Protein AF-A0A663MIY9-F1 (afdb_monomer_lite)

pLDDT: mean 72.73, std 24.74, range [25.7, 98.75]

Secondary structure (DSSP, 8-state):
--PPPP--PPPP--TT--HHHHHHHHHHHHHHHHHS----TTS-----S---SS-HHHHHHHHHTT----------------------------PPPPP---------------PPP-----------------------TTHHHHHHHHHHHHHHHHHHHHHHHHHHHHHHHHHHHHHHHHHHHHHHHHHHHHHHHHHHHHHHHHHHHHHHHHT-HHHHHHHHHHHHHHHHHHHHHHHHHHHHHHHHHHHHHHHHHHHHHHHHHHHHHHHHHHHHHHHHHHHHHHHHHHHHHHHHHHHHHHHHHHHHHSSHHHHHHHHHHHHHHHHHHHHHHHHHHTS--

InterPro domains:
  IPR051176 Centrosomal and Immune Signaling Modulators [PTHR15715] (134-307)
  IPR060406 SLMAP-like, first coiled-coil [PF27557] (150-214)

Organism: Athene cunicularia (NCBI:txid194338)

Radius of gyration: 79.16 Å; chains: 1; bounding box: 173×83×253 Å

Foldseek 3Di:
DDDDDDDDDPDDDDPDDDPVNVVVVVVVVVVVVVPPPCPPCVPPPDPDDDDDPDDPVVVVVCVVVVNDDDDDDDDDDDDDDDDDDDDDDDDDDDDDDDDDDDDDDDDDDDDDDDDDDDDDDDDDDDDDDDDDDDDDDDDPPPPVVVVVVVVVVVVVVVVVVVVVVVVVVVVVVVVVVVVVVVVVVVVVVVVVVVVVVVVVVVVVVVVVVVVPVVVDPVVVVVVVVVVVVVVVVVVVVVVVVVVVVVVVVVVVVVVVVVVVVVVVVVVVVVVVVVVVVVVVVVVVVVVVVVVVVVVVVVVVVVVVVVVVVPPPVVVVVVVCVVCVVVVVVVVVVVVVVVPDD

Structure (mmCIF, N/CA/C/O backbone):
data_AF-A0A663MIY9-F1
#
_entry.id   AF-A0A663MIY9-F1
#
loop_
_atom_site.group_PDB
_atom_site.id
_atom_site.type_symbol
_atom_site.label_atom_id
_atom_site.label_alt_id
_atom_site.label_comp_id
_atom_site.label_asym_id
_atom_site.label_entity_id
_atom_site.label_seq_id
_atom_site.pdbx_PDB_ins_code
_atom_site.Cartn_x
_atom_site.Cartn_y
_atom_site.Cartn_z
_atom_site.occupancy
_atom_site.B_iso_or_equiv
_atom_site.auth_seq_id
_atom_site.auth_comp_id
_atom_site.auth_asym_id
_atom_site.auth_atom_id
_atom_site.pdbx_PDB_model_num
ATOM 1 N N . MET A 1 1 ? 8.560 -51.012 9.445 1.00 39.28 1 MET A N 1
ATOM 2 C CA . MET A 1 1 ? 8.487 -50.929 10.919 1.00 39.28 1 MET A CA 1
ATOM 3 C C . MET A 1 1 ? 7.557 -49.787 11.284 1.00 39.28 1 MET A C 1
ATOM 5 O O . MET A 1 1 ? 7.843 -48.659 10.915 1.00 39.28 1 MET A O 1
ATOM 9 N N . ILE A 1 2 ? 6.406 -50.087 11.885 1.00 38.31 2 ILE A N 1
ATOM 10 C CA . ILE A 1 2 ? 5.380 -49.090 12.219 1.00 38.31 2 ILE A CA 1
ATOM 11 C C . ILE A 1 2 ? 5.658 -48.611 13.644 1.00 38.31 2 ILE A C 1
ATOM 13 O O . ILE A 1 2 ? 5.516 -49.377 14.596 1.00 38.31 2 ILE A O 1
ATOM 17 N N . SER A 1 3 ? 6.114 -47.368 13.777 1.00 44.22 3 SER A N 1
ATOM 18 C CA . SER A 1 3 ? 6.401 -46.728 15.061 1.00 44.22 3 SER A CA 1
ATOM 19 C C . SER A 1 3 ? 5.105 -46.549 15.856 1.00 44.22 3 SER A C 1
ATOM 21 O O . SER A 1 3 ? 4.161 -45.917 15.381 1.00 44.22 3 SER A O 1
ATOM 23 N N . GLN A 1 4 ? 5.035 -47.129 17.056 1.00 40.44 4 GLN A N 1
ATOM 24 C CA . GLN A 1 4 ? 3.892 -46.956 17.954 1.00 40.44 4 GLN A CA 1
ATOM 25 C C . GLN A 1 4 ? 3.824 -45.512 18.484 1.00 40.44 4 GLN A C 1
ATOM 27 O O . GLN A 1 4 ? 4.870 -44.910 18.730 1.00 40.44 4 GLN A O 1
ATOM 32 N N . PRO A 1 5 ? 2.625 -44.951 18.725 1.00 45.72 5 PRO A N 1
ATOM 33 C CA . PRO A 1 5 ? 2.501 -43.661 19.386 1.00 45.72 5 PRO A CA 1
ATOM 34 C C . PRO A 1 5 ? 2.810 -43.822 20.881 1.00 45.72 5 PRO A C 1
ATOM 36 O O . PRO A 1 5 ? 2.135 -44.576 21.589 1.00 45.72 5 PRO A O 1
ATOM 39 N N . GLU A 1 6 ? 3.826 -43.112 21.373 1.00 45.47 6 GLU A N 1
ATOM 40 C CA . GLU A 1 6 ? 4.157 -43.064 22.798 1.00 45.47 6 GLU A CA 1
ATOM 41 C C . GLU A 1 6 ? 2.947 -42.590 23.615 1.00 45.47 6 GLU A C 1
ATOM 43 O O . GLU A 1 6 ? 2.458 -41.464 23.486 1.00 45.47 6 GLU A O 1
ATOM 48 N N . ARG A 1 7 ? 2.446 -43.463 24.493 1.00 46.81 7 ARG A N 1
ATOM 49 C CA . ARG A 1 7 ? 1.434 -43.095 25.486 1.00 46.81 7 ARG A CA 1
ATOM 50 C C . ARG A 1 7 ? 2.070 -42.134 26.491 1.00 46.81 7 ARG A C 1
ATOM 52 O O . ARG A 1 7 ? 2.943 -42.525 27.263 1.00 46.81 7 ARG A O 1
ATOM 59 N N . ALA A 1 8 ? 1.606 -40.885 26.492 1.00 45.38 8 ALA A N 1
ATOM 60 C CA . ALA A 1 8 ? 2.039 -39.857 27.431 1.00 45.38 8 ALA A CA 1
ATOM 61 C C . ALA A 1 8 ? 1.861 -40.332 28.886 1.00 45.38 8 ALA A C 1
ATOM 63 O O . ALA A 1 8 ? 0.741 -40.563 29.348 1.00 45.38 8 ALA A O 1
ATOM 64 N N . ARG A 1 9 ? 2.979 -40.481 29.608 1.00 54.09 9 ARG A N 1
ATOM 65 C CA . ARG A 1 9 ? 2.993 -40.814 31.038 1.00 54.09 9 ARG A CA 1
ATOM 66 C C . ARG A 1 9 ? 2.320 -39.691 31.850 1.00 54.09 9 ARG A C 1
ATOM 68 O O . ARG A 1 9 ? 2.533 -38.517 31.534 1.00 54.09 9 ARG A O 1
ATOM 75 N N . PRO A 1 10 ? 1.550 -40.002 32.910 1.00 51.31 10 PRO A N 1
ATOM 76 C CA . PRO A 1 10 ? 1.007 -38.987 33.810 1.00 51.31 10 PRO A CA 1
ATOM 77 C C . PRO A 1 10 ? 2.149 -38.175 34.438 1.00 51.31 10 PRO A C 1
ATOM 79 O O . PRO A 1 10 ? 3.010 -38.731 35.118 1.00 51.31 10 PRO A O 1
ATOM 82 N N . ARG A 1 11 ? 2.192 -36.861 34.182 1.00 61.03 11 ARG A N 1
ATOM 83 C CA . ARG A 1 11 ? 3.223 -35.974 34.747 1.00 61.03 11 ARG A CA 1
ATOM 84 C C . ARG A 1 11 ? 3.044 -35.864 36.276 1.00 61.03 11 ARG A C 1
ATOM 86 O O . ARG A 1 11 ? 1.908 -35.674 36.718 1.00 61.03 11 ARG A O 1
ATOM 93 N N . PRO A 1 12 ? 4.123 -35.927 37.083 1.00 61.16 12 PRO A N 1
ATOM 94 C CA . PRO A 1 12 ? 4.046 -35.727 38.531 1.00 61.16 12 PRO A CA 1
ATOM 95 C C . PRO A 1 12 ? 3.475 -34.345 38.869 1.00 61.16 12 PRO A C 1
ATOM 97 O O . PRO A 1 12 ? 3.762 -33.362 38.180 1.00 61.16 12 PRO A O 1
ATOM 100 N N . ARG A 1 13 ? 2.672 -34.251 39.937 1.00 59.00 13 ARG A N 1
ATOM 101 C CA . ARG A 1 13 ? 2.194 -32.963 40.464 1.00 59.00 13 ARG A CA 1
ATOM 102 C C . ARG A 1 13 ? 3.402 -32.151 40.944 1.00 59.00 13 ARG A C 1
ATOM 104 O O . ARG A 1 13 ? 4.026 -32.515 41.934 1.00 59.00 13 ARG A O 1
ATOM 111 N N . ARG A 1 14 ? 3.732 -31.066 40.242 1.00 69.06 14 ARG A N 1
ATOM 112 C CA . ARG A 1 14 ? 4.787 -30.129 40.647 1.00 69.06 14 ARG A CA 1
ATOM 113 C C . ARG A 1 14 ? 4.258 -29.255 41.788 1.00 69.06 14 ARG A C 1
ATOM 115 O O . ARG A 1 14 ? 3.255 -28.567 41.615 1.00 69.06 14 ARG A O 1
ATOM 122 N N . ALA A 1 15 ? 4.891 -29.343 42.957 1.00 62.69 15 ALA A N 1
ATOM 123 C CA . ALA A 1 15 ? 4.442 -28.677 44.183 1.00 62.69 15 ALA A CA 1
ATOM 124 C C . ALA A 1 15 ? 4.744 -27.163 44.216 1.00 62.69 15 ALA A C 1
ATOM 126 O O . ALA A 1 15 ? 4.034 -26.435 44.900 1.00 62.69 15 ALA A O 1
ATOM 127 N N . ASN A 1 16 ? 5.716 -26.687 43.426 1.00 73.75 16 ASN A N 1
ATOM 128 C CA . ASN A 1 16 ? 6.207 -25.299 43.445 1.00 73.75 16 ASN A CA 1
ATOM 129 C C . ASN A 1 16 ? 5.882 -24.512 42.164 1.00 73.75 16 ASN A C 1
ATOM 131 O O . ASN A 1 16 ? 6.667 -23.671 41.744 1.00 73.75 16 ASN A O 1
ATOM 135 N N . GLU A 1 17 ? 4.765 -24.808 41.500 1.00 81.06 17 GLU A N 1
ATOM 136 C CA . GLU A 1 17 ? 4.385 -24.036 40.311 1.00 81.06 17 GLU A CA 1
ATOM 137 C C . GLU A 1 17 ? 3.764 -22.685 40.663 1.00 81.06 17 GLU A C 1
ATOM 139 O O . GLU A 1 17 ? 2.860 -22.602 41.504 1.00 81.06 17 GLU A O 1
ATOM 144 N N . SER A 1 18 ? 4.197 -21.655 39.935 1.00 83.19 18 SER A N 1
ATOM 145 C CA . SER A 1 18 ? 3.599 -20.321 39.978 1.00 83.19 18 SER A CA 1
ATOM 146 C C . SER A 1 18 ? 2.158 -20.340 39.442 1.00 83.19 18 SER A C 1
ATOM 148 O O . SER A 1 18 ? 1.754 -21.220 38.672 1.00 83.19 18 SER A O 1
ATOM 150 N N . TYR A 1 19 ? 1.345 -19.362 39.850 1.00 83.06 19 TYR A N 1
ATOM 151 C CA . TYR A 1 19 ? -0.037 -19.227 39.379 1.00 83.06 19 TYR A CA 1
ATOM 152 C C . TYR A 1 19 ? -0.111 -19.103 37.848 1.00 83.06 19 TYR A C 1
ATOM 154 O O . TYR A 1 19 ? -0.974 -19.730 37.225 1.00 83.06 19 TYR A O 1
ATOM 162 N N . ASP A 1 20 ? 0.832 -18.372 37.253 1.00 84.69 20 ASP A N 1
ATOM 163 C CA . ASP A 1 20 ? 0.904 -18.155 35.807 1.00 84.69 20 ASP A CA 1
ATOM 164 C C . ASP A 1 20 ? 1.230 -19.454 35.058 1.00 84.69 20 ASP A C 1
ATOM 166 O O . ASP A 1 20 ? 0.521 -19.818 34.121 1.00 84.69 20 ASP A O 1
ATOM 170 N N . GLU A 1 21 ? 2.178 -20.252 35.559 1.00 84.00 21 GLU A N 1
ATOM 171 C CA . GLU A 1 21 ? 2.515 -21.571 34.997 1.00 84.00 21 GLU A CA 1
ATOM 172 C C . GLU A 1 21 ? 1.319 -22.538 35.050 1.00 84.00 21 GLU A C 1
ATOM 174 O O . GLU A 1 21 ? 1.052 -23.300 34.116 1.00 84.00 21 GLU A O 1
ATOM 179 N N . LYS A 1 22 ? 0.529 -22.494 36.132 1.00 85.44 22 LYS A N 1
ATOM 180 C CA . LYS A 1 22 ? -0.696 -23.298 36.254 1.00 85.44 22 LYS A CA 1
ATOM 181 C C . LYS A 1 22 ? -1.775 -22.838 35.264 1.00 85.44 22 LYS A C 1
ATOM 183 O O . LYS A 1 22 ? -2.521 -23.682 34.753 1.00 85.44 22 LYS A O 1
ATOM 188 N N . CYS A 1 23 ? -1.875 -21.537 34.992 1.00 78.56 23 CYS A N 1
ATOM 189 C CA . CYS A 1 23 ? -2.778 -20.979 33.984 1.00 78.56 23 CYS A CA 1
ATOM 190 C C . CYS A 1 23 ? -2.359 -21.387 32.566 1.00 78.56 23 CYS A C 1
ATOM 192 O O . CYS A 1 23 ? -3.202 -21.884 31.811 1.00 78.56 23 CYS A O 1
ATOM 194 N N . GLU A 1 24 ? -1.071 -21.286 32.239 1.00 86.44 24 GLU A N 1
ATOM 195 C CA . GLU A 1 24 ? -0.520 -21.704 30.948 1.00 86.44 24 GLU A CA 1
ATOM 196 C C . GLU A 1 24 ? -0.732 -23.196 30.692 1.00 86.44 24 GLU A C 1
ATOM 198 O O . GLU A 1 24 ? -1.277 -23.561 29.653 1.00 86.44 24 GLU A O 1
ATOM 203 N N . ARG A 1 25 ? -0.452 -24.076 31.665 1.00 86.38 25 ARG A N 1
ATOM 204 C CA . ARG A 1 25 ? -0.707 -25.523 31.508 1.00 86.38 25 ARG A CA 1
ATOM 205 C C . ARG A 1 25 ? -2.176 -25.843 31.235 1.00 86.38 25 ARG A C 1
ATOM 207 O O . ARG A 1 25 ? -2.488 -26.738 30.443 1.00 86.38 25 ARG A O 1
ATOM 214 N N . ARG A 1 26 ? -3.109 -25.145 31.895 1.00 85.44 26 ARG A N 1
ATOM 215 C CA . ARG A 1 26 ? -4.555 -25.316 31.651 1.00 85.44 26 ARG A CA 1
ATOM 216 C C . ARG A 1 26 ? -4.933 -24.842 30.253 1.00 85.44 26 ARG A C 1
ATOM 218 O O . ARG A 1 26 ? -5.743 -25.496 29.595 1.00 85.44 26 ARG A O 1
ATOM 225 N N . HIS A 1 27 ? -4.359 -23.726 29.815 1.00 79.12 27 HIS A N 1
ATOM 226 C CA . HIS A 1 27 ? -4.570 -23.180 28.483 1.00 79.12 27 HIS A CA 1
ATOM 227 C C . HIS A 1 27 ? -4.025 -24.124 27.401 1.00 79.12 27 HIS A C 1
ATOM 229 O O . HIS A 1 27 ? -4.760 -24.513 26.497 1.00 79.12 27 HIS A O 1
ATOM 235 N N . GLU A 1 28 ? -2.793 -24.601 27.559 1.00 84.12 28 GLU A N 1
ATOM 236 C CA . GLU A 1 28 ? -2.138 -25.560 26.670 1.00 84.12 28 GLU A CA 1
ATOM 237 C C . GLU A 1 28 ? -2.909 -26.888 26.598 1.00 84.12 28 GLU A C 1
ATOM 239 O O . GLU A 1 28 ? -3.103 -27.452 25.524 1.00 84.12 28 GLU A O 1
ATOM 244 N N . THR A 1 29 ? -3.442 -27.374 27.724 1.00 83.38 29 THR A N 1
ATOM 245 C CA . THR A 1 29 ? -4.298 -28.574 27.745 1.00 83.38 29 THR A CA 1
ATOM 246 C C . THR A 1 29 ? -5.587 -28.363 26.942 1.00 83.38 29 THR A C 1
ATOM 248 O O . THR A 1 29 ? -6.004 -29.256 26.203 1.00 83.38 29 THR A O 1
ATOM 251 N N . ARG A 1 30 ? -6.215 -27.182 27.046 1.00 80.75 30 ARG A N 1
ATOM 252 C CA . ARG A 1 30 ? -7.412 -26.825 26.263 1.00 80.75 30 ARG A CA 1
ATOM 253 C C . ARG A 1 30 ? -7.104 -26.700 24.771 1.00 80.75 30 ARG A C 1
ATOM 255 O O . ARG A 1 30 ? -7.880 -27.201 23.961 1.00 80.75 30 ARG A O 1
ATOM 262 N N . GLU A 1 31 ? -5.980 -26.092 24.407 1.00 79.88 31 GLU A N 1
ATOM 263 C CA . GLU A 1 31 ? -5.527 -25.990 23.014 1.00 79.88 31 GLU A CA 1
ATOM 264 C C . GLU A 1 31 ? -5.190 -27.362 22.421 1.00 79.88 31 GLU A C 1
ATOM 266 O O . GLU A 1 31 ? -5.631 -27.690 21.323 1.00 79.88 31 GLU A O 1
ATOM 271 N N . ASN A 1 32 ? -4.519 -28.229 23.178 1.00 80.69 32 ASN A N 1
ATOM 272 C CA . ASN A 1 32 ? -4.260 -29.605 22.759 1.00 80.69 32 ASN A CA 1
ATOM 273 C C . ASN A 1 32 ? -5.553 -30.407 22.551 1.00 80.69 32 ASN A C 1
ATOM 275 O O . ASN A 1 32 ? -5.643 -31.202 21.618 1.00 80.69 32 ASN A O 1
ATOM 279 N N . LEU A 1 33 ? -6.579 -30.190 23.380 1.00 78.06 33 LEU A N 1
ATOM 280 C CA . LEU A 1 33 ? -7.901 -30.795 23.188 1.00 78.06 33 LEU A CA 1
ATOM 281 C C . LEU A 1 33 ? -8.612 -30.268 21.934 1.00 78.06 33 LEU A C 1
ATOM 283 O O . LEU A 1 33 ? -9.297 -31.048 21.279 1.00 78.06 33 LEU A O 1
ATOM 287 N N . ARG A 1 34 ? -8.436 -28.987 21.583 1.00 72.56 34 ARG A N 1
ATOM 288 C CA . ARG A 1 34 ? -8.972 -28.386 20.346 1.00 72.56 34 ARG A CA 1
ATOM 289 C C . ARG A 1 34 ? -8.260 -28.883 19.091 1.00 72.56 34 ARG A C 1
ATOM 291 O O . ARG A 1 34 ? -8.910 -29.083 18.074 1.00 72.56 34 ARG A O 1
ATOM 298 N N . ARG A 1 35 ? -6.939 -29.077 19.169 1.00 69.81 35 ARG A N 1
ATOM 299 C CA . ARG A 1 35 ? -6.087 -29.520 18.050 1.00 69.81 35 ARG A CA 1
ATOM 300 C C . ARG A 1 35 ? -6.169 -31.013 17.771 1.00 69.81 35 ARG A C 1
ATOM 302 O O . ARG A 1 35 ? -5.804 -31.454 16.686 1.00 69.81 35 ARG A O 1
ATOM 309 N N . ARG A 1 36 ? -6.645 -31.811 18.728 1.00 68.69 36 ARG A N 1
ATOM 310 C CA . ARG A 1 36 ? -7.007 -33.200 18.447 1.00 68.69 36 ARG A CA 1
ATOM 311 C C . ARG A 1 36 ? -8.177 -33.192 17.471 1.00 68.69 36 ARG A C 1
ATOM 313 O O . ARG A 1 36 ? -9.233 -32.648 17.787 1.00 68.69 36 ARG A O 1
ATOM 320 N N . ASN A 1 37 ? -7.998 -33.854 16.326 1.00 55.66 37 ASN A N 1
ATOM 321 C CA . ASN A 1 37 ? -9.097 -34.313 15.482 1.00 55.66 37 ASN A CA 1
ATOM 322 C C . ASN A 1 37 ? -9.938 -35.292 16.306 1.00 55.66 37 ASN A C 1
ATOM 324 O O . ASN A 1 37 ? -9.773 -36.508 16.244 1.00 55.66 37 ASN A O 1
ATOM 328 N N . ASN A 1 38 ? -10.812 -34.744 17.143 1.00 58.03 38 ASN A N 1
ATOM 329 C CA . ASN A 1 38 ? -11.803 -35.484 17.891 1.00 58.03 38 ASN A CA 1
ATOM 330 C C . ASN A 1 38 ? -12.889 -35.891 16.895 1.00 58.03 38 ASN A C 1
ATOM 332 O O . ASN A 1 38 ? -13.992 -35.342 16.902 1.00 58.03 38 ASN A O 1
ATOM 336 N N . ALA A 1 39 ? -12.579 -36.886 16.058 1.00 51.28 39 ALA A N 1
ATOM 337 C CA . ALA A 1 39 ? -13.577 -37.793 15.513 1.00 51.28 39 ALA A CA 1
ATOM 338 C C . ALA A 1 39 ? -14.187 -38.533 16.710 1.00 51.28 39 ALA A C 1
ATOM 340 O O . ALA A 1 39 ? -13.860 -39.668 17.039 1.00 51.28 39 ALA A O 1
ATOM 341 N N . THR A 1 40 ? -15.007 -37.808 17.462 1.00 52.78 40 THR A N 1
ATOM 342 C CA . THR A 1 40 ? -15.793 -38.360 18.543 1.00 52.78 40 THR A CA 1
ATOM 343 C C . THR A 1 40 ? -16.880 -39.170 17.875 1.00 52.78 40 THR A C 1
ATOM 345 O O . THR A 1 40 ? -17.912 -38.652 17.459 1.00 52.78 40 THR A O 1
ATOM 348 N N . THR A 1 41 ? -16.661 -40.479 17.822 1.00 44.88 41 THR A N 1
ATOM 349 C CA . THR A 1 41 ? -17.678 -41.484 17.495 1.00 44.88 41 THR A CA 1
ATOM 350 C C . THR A 1 41 ? -18.908 -41.384 18.421 1.00 44.88 41 THR A C 1
ATOM 352 O O . THR A 1 41 ? -19.916 -42.034 18.178 1.00 44.88 41 THR A O 1
ATOM 355 N N . CYS A 1 42 ? -18.861 -40.532 19.457 1.00 41.91 42 CYS A N 1
ATOM 356 C CA . CYS A 1 42 ? -19.988 -40.149 20.309 1.00 41.91 42 CYS A CA 1
ATOM 357 C C . CYS A 1 42 ? -21.044 -39.261 19.631 1.00 41.91 42 CYS A C 1
ATOM 359 O O . CYS A 1 42 ? -22.084 -39.012 20.235 1.00 41.91 42 CYS A O 1
ATOM 361 N N . ARG A 1 43 ? -20.835 -38.795 18.394 1.00 44.09 43 ARG A N 1
ATOM 362 C CA . ARG A 1 43 ? -21.964 -38.480 17.511 1.00 44.09 43 ARG A CA 1
ATOM 363 C C . ARG A 1 43 ? -22.170 -39.689 16.620 1.00 44.09 43 ARG A C 1
ATOM 365 O O . ARG A 1 43 ? -21.595 -39.768 15.540 1.00 44.09 43 ARG A O 1
ATOM 372 N N . HIS A 1 44 ? -22.936 -40.659 17.114 1.00 41.72 44 HIS A N 1
ATOM 373 C CA . HIS A 1 44 ? -23.420 -41.749 16.283 1.00 41.72 44 HIS A CA 1
ATOM 374 C C . HIS A 1 44 ? -24.102 -41.143 15.051 1.00 41.72 44 HIS A C 1
ATOM 376 O O . HIS A 1 44 ? -25.182 -40.566 15.149 1.00 41.72 44 HIS A O 1
ATOM 382 N N . LEU A 1 45 ? -23.449 -41.258 13.893 1.00 42.50 45 LEU A N 1
ATOM 383 C CA . LEU A 1 45 ? -24.154 -41.315 12.622 1.00 42.50 45 LEU A CA 1
ATOM 384 C C . LEU A 1 45 ? -25.145 -42.466 12.765 1.00 42.50 45 LEU A C 1
ATOM 386 O O . LEU A 1 45 ? -24.735 -43.576 13.117 1.00 42.50 45 LEU A O 1
ATOM 390 N N . GLY A 1 46 ? -26.431 -42.155 12.601 1.00 42.06 46 GLY A N 1
ATOM 391 C CA . GLY A 1 46 ? -27.531 -43.098 12.736 1.00 42.06 46 GLY A CA 1
ATOM 392 C C . GLY A 1 46 ? -27.230 -44.364 11.951 1.00 42.06 46 GLY A C 1
ATOM 393 O O . GLY A 1 46 ? -27.297 -44.387 10.726 1.00 42.06 46 GLY A O 1
ATOM 394 N N . ARG A 1 47 ? -26.859 -45.418 12.678 1.00 38.12 47 ARG A N 1
ATOM 395 C CA . ARG A 1 47 ? -26.883 -46.773 12.159 1.00 38.12 47 ARG A CA 1
ATOM 396 C C . ARG A 1 47 ? -28.359 -47.142 12.182 1.00 38.12 47 ARG A C 1
ATOM 398 O O . ARG A 1 47 ? -28.934 -47.234 13.263 1.00 38.12 47 ARG A O 1
ATOM 405 N N . GLY A 1 48 ? -28.967 -47.228 11.003 1.00 47.97 48 GLY A N 1
ATOM 406 C CA . GLY A 1 48 ? -30.365 -47.604 10.858 1.00 47.97 48 GLY A CA 1
ATOM 407 C C . GLY A 1 48 ? -30.638 -48.920 11.573 1.00 47.97 48 GLY A C 1
ATOM 408 O O . GLY A 1 48 ? -30.100 -49.943 11.169 1.00 47.97 48 GLY A O 1
ATOM 409 N N . VAL A 1 49 ? -31.423 -48.840 12.646 1.00 47.25 49 VAL A N 1
ATOM 410 C CA . VAL A 1 49 ? -32.344 -49.852 13.171 1.00 47.25 49 VAL A CA 1
ATOM 411 C C . VAL A 1 49 ? -33.375 -49.057 13.987 1.00 47.25 49 VAL A C 1
ATOM 413 O O . VAL A 1 49 ? -32.999 -48.465 14.994 1.00 47.25 49 VAL A O 1
ATOM 416 N N . GLU A 1 50 ? -34.617 -48.999 13.494 1.00 49.47 50 GLU A N 1
ATOM 417 C CA . GLU A 1 50 ? -35.869 -48.615 14.183 1.00 49.47 50 GLU A CA 1
ATOM 418 C C . GLU A 1 50 ? -35.802 -47.419 15.168 1.00 49.47 50 GLU A C 1
ATOM 420 O O . GLU A 1 50 ? -35.378 -47.541 16.318 1.00 49.47 50 GLU A O 1
ATOM 425 N N . GLU A 1 51 ? -36.299 -46.256 14.728 1.00 42.97 51 GLU A N 1
ATOM 426 C CA . GLU A 1 51 ? -36.611 -45.089 15.573 1.00 42.97 51 GLU A CA 1
ATOM 427 C C . GLU A 1 51 ? -37.578 -45.486 16.710 1.00 42.97 51 GLU A C 1
ATOM 429 O O . GLU A 1 51 ? -38.726 -45.852 16.443 1.00 42.97 51 GLU A O 1
ATOM 434 N N . PRO A 1 52 ? -37.187 -45.396 17.996 1.00 56.00 52 PRO A N 1
ATOM 435 C CA . PRO A 1 52 ? -38.147 -45.497 19.081 1.00 56.00 52 PRO A CA 1
ATOM 436 C C . PRO A 1 52 ? -39.037 -44.253 19.036 1.00 56.00 52 PRO A C 1
ATOM 438 O O . PRO A 1 52 ? -38.536 -43.138 19.147 1.00 56.00 52 PRO A O 1
ATOM 441 N N . SER A 1 53 ? -40.355 -44.432 18.960 1.00 58.34 53 SER A N 1
ATOM 442 C CA . SER A 1 53 ? -41.382 -43.376 18.857 1.00 58.34 53 SER A CA 1
ATOM 443 C C . SER A 1 53 ? -41.429 -42.353 20.013 1.00 58.34 53 SER A C 1
ATOM 445 O O . SER A 1 53 ? -42.384 -41.585 20.136 1.00 58.34 53 SER A O 1
ATOM 447 N N . GLN A 1 54 ? -40.429 -42.327 20.898 1.00 65.94 54 GLN A N 1
ATOM 448 C CA . GLN A 1 54 ? -40.414 -41.537 22.122 1.00 65.94 54 GLN A CA 1
ATOM 449 C C . GLN A 1 54 ? -39.053 -40.886 22.379 1.00 65.94 54 GLN A C 1
ATOM 451 O O . GLN A 1 54 ? -38.008 -41.539 22.391 1.00 65.94 54 GLN A O 1
ATOM 456 N N . SER A 1 55 ? -39.081 -39.585 22.689 1.00 77.88 55 SER A N 1
ATOM 457 C CA . SER A 1 55 ? -37.874 -38.821 23.017 1.00 77.88 55 SER A CA 1
ATOM 458 C C . SER A 1 55 ? -37.153 -39.379 24.262 1.00 77.88 55 SER A C 1
ATOM 460 O O . SER A 1 55 ? -37.808 -39.883 25.184 1.00 77.88 55 SER A O 1
ATOM 462 N N . PRO A 1 56 ? -35.816 -39.230 24.379 1.00 76.88 56 PRO A N 1
ATOM 463 C CA . PRO A 1 56 ? -35.046 -39.744 25.520 1.00 76.88 56 PRO A CA 1
ATOM 464 C C . PRO A 1 56 ? -35.582 -39.284 26.883 1.00 76.88 56 PRO A C 1
ATOM 466 O O . PRO A 1 56 ? -35.614 -40.050 27.846 1.00 76.88 56 PRO A O 1
ATOM 469 N N . ARG A 1 57 ? -36.076 -38.042 26.951 1.00 72.81 57 ARG A N 1
ATOM 470 C CA . ARG A 1 57 ? -36.677 -37.459 28.158 1.00 72.81 57 ARG A CA 1
ATOM 471 C C . ARG A 1 57 ? -38.004 -38.126 28.529 1.00 72.81 57 ARG A C 1
ATOM 473 O O . ARG A 1 57 ? -38.292 -38.311 29.708 1.00 72.81 57 ARG A O 1
ATOM 480 N N . GLN A 1 58 ? -38.795 -38.500 27.533 1.00 72.25 58 GLN A N 1
ATOM 481 C CA . GLN A 1 58 ? -40.096 -39.141 27.704 1.00 72.25 58 GLN A CA 1
ATOM 482 C C . GLN A 1 58 ? -39.939 -40.618 28.093 1.00 72.25 58 GLN A C 1
ATOM 484 O O . GLN A 1 58 ? -40.652 -41.098 28.971 1.00 72.25 58 GLN A O 1
ATOM 489 N N . ARG A 1 59 ? -38.916 -41.299 27.562 1.00 77.56 59 ARG A N 1
ATOM 490 C CA . ARG A 1 59 ? -38.522 -42.649 27.990 1.00 77.56 59 ARG A CA 1
ATOM 491 C C . ARG A 1 59 ? -38.058 -42.682 29.446 1.00 77.56 59 ARG A C 1
ATOM 493 O O . ARG A 1 59 ? -38.432 -43.583 30.190 1.00 77.56 59 ARG A O 1
ATOM 500 N N . GLU A 1 60 ? -37.261 -41.704 29.871 1.00 80.81 60 GLU A N 1
ATOM 501 C CA . GLU A 1 60 ? -36.831 -41.579 31.270 1.00 80.81 60 GLU A CA 1
ATOM 502 C C . GLU A 1 60 ? -38.033 -41.336 32.200 1.00 80.81 60 GLU A C 1
ATOM 504 O O . GLU A 1 60 ? -38.127 -41.928 33.275 1.00 80.81 60 GLU A O 1
ATOM 509 N N . PHE A 1 61 ? -38.985 -40.508 31.761 1.00 81.31 61 PHE A N 1
ATOM 510 C CA . PHE A 1 61 ? -40.223 -40.228 32.486 1.00 81.31 61 PHE A CA 1
ATOM 511 C C . PHE A 1 61 ? -41.112 -41.472 32.634 1.00 81.31 61 PHE A C 1
ATOM 513 O O . PHE A 1 61 ? -41.569 -41.758 33.739 1.00 81.31 61 PHE A O 1
ATOM 520 N N . LEU A 1 62 ? -41.313 -42.241 31.559 1.00 82.38 62 LEU A N 1
ATOM 521 C CA . LEU A 1 62 ? -42.099 -43.479 31.591 1.00 82.38 62 LEU A CA 1
ATOM 522 C C . LEU A 1 62 ? -41.403 -44.580 32.398 1.00 82.38 62 LEU A C 1
ATOM 524 O O . LEU A 1 62 ? -42.071 -45.291 33.145 1.00 82.38 62 LEU A O 1
ATOM 528 N N . ARG A 1 63 ? -40.064 -44.667 32.339 1.00 79.75 63 ARG A N 1
ATOM 529 C CA . ARG A 1 63 ? -39.268 -45.593 33.165 1.00 79.75 63 ARG A CA 1
ATOM 530 C C . ARG A 1 63 ? -39.404 -45.277 34.653 1.00 79.75 63 ARG A C 1
ATOM 532 O O . ARG A 1 63 ? -39.642 -46.176 35.443 1.00 79.75 63 ARG A O 1
ATOM 539 N N . ARG A 1 64 ? -39.320 -43.999 35.039 1.00 77.62 64 ARG A N 1
ATOM 540 C CA . ARG A 1 64 ? -39.515 -43.566 36.438 1.00 77.62 64 ARG A CA 1
ATOM 541 C C . ARG A 1 64 ? -40.937 -43.789 36.952 1.00 77.62 64 ARG A C 1
ATOM 543 O O . ARG A 1 64 ? -41.148 -43.752 38.158 1.00 77.62 64 ARG A O 1
ATOM 550 N N . ARG A 1 65 ? -41.899 -43.986 36.050 1.00 78.94 65 ARG A N 1
ATOM 551 C CA . ARG A 1 65 ? -43.309 -44.224 36.375 1.00 78.94 65 ARG A CA 1
ATOM 552 C C . ARG A 1 65 ? -43.776 -45.658 36.116 1.00 78.94 65 ARG A C 1
ATOM 554 O O . ARG A 1 65 ? -44.950 -45.921 36.329 1.00 78.94 65 ARG A O 1
ATOM 561 N N . ASN A 1 66 ? -42.881 -46.570 35.717 1.00 74.88 66 ASN A N 1
ATOM 562 C CA . ASN A 1 66 ? -43.180 -47.972 35.386 1.00 74.88 66 ASN A CA 1
ATOM 563 C C . ASN A 1 66 ? -44.278 -48.152 34.313 1.00 74.88 66 ASN A C 1
ATOM 565 O O . ASN A 1 66 ? -45.095 -49.059 34.404 1.00 74.88 66 ASN A O 1
ATOM 569 N N . LEU A 1 67 ? -44.302 -47.286 33.295 1.00 74.19 67 LEU A N 1
ATOM 570 C CA . LEU A 1 67 ? -45.318 -47.280 32.227 1.00 74.19 67 LEU A CA 1
ATOM 571 C C . LEU A 1 67 ? -44.764 -47.707 30.852 1.00 74.19 67 LEU A C 1
ATOM 573 O O . LEU A 1 67 ? -45.337 -47.362 29.822 1.00 74.19 67 LEU A O 1
ATOM 577 N N . ALA A 1 68 ? -43.617 -48.389 30.796 1.00 67.31 68 ALA A N 1
ATOM 578 C CA . ALA A 1 68 ? -43.056 -48.846 29.524 1.00 67.31 68 ALA A CA 1
ATOM 579 C C . ALA A 1 68 ? -43.833 -50.073 29.015 1.00 67.31 68 ALA A C 1
ATOM 581 O O . ALA A 1 68 ? -43.854 -51.097 29.692 1.00 67.31 68 ALA A O 1
ATOM 582 N N . SER A 1 69 ? -44.471 -49.963 27.845 1.00 53.47 69 SER A N 1
ATOM 583 C CA . SER A 1 69 ? -45.188 -51.076 27.215 1.00 53.47 69 SER A CA 1
ATOM 584 C C . SER A 1 69 ? -44.236 -52.228 26.899 1.00 53.47 69 SER A C 1
ATOM 586 O O . SER A 1 69 ? -43.255 -52.053 26.176 1.00 53.47 69 SER A O 1
ATOM 588 N N . ASP A 1 70 ? -44.553 -53.400 27.436 1.00 46.06 70 ASP A N 1
ATOM 589 C CA . ASP A 1 70 ? -43.865 -54.655 27.167 1.00 46.06 70 ASP A CA 1
ATOM 590 C C . ASP A 1 70 ? -44.460 -55.265 25.888 1.00 46.06 70 ASP A C 1
ATOM 592 O O . ASP A 1 70 ? -45.525 -55.880 25.904 1.00 46.06 70 ASP A O 1
ATOM 596 N N . ALA A 1 71 ? -43.825 -55.008 24.746 1.00 37.88 71 ALA A N 1
ATOM 597 C CA . ALA A 1 71 ? -44.150 -55.657 23.479 1.00 37.88 71 ALA A CA 1
ATOM 598 C C . ALA A 1 71 ? -42.889 -56.367 22.983 1.00 37.88 71 ALA A C 1
ATOM 600 O O . ALA A 1 71 ? -42.018 -55.783 22.338 1.00 37.88 71 ALA A O 1
ATOM 601 N N . GLY A 1 72 ? -42.759 -57.626 23.392 1.00 37.22 72 GLY A N 1
ATOM 602 C CA . GLY A 1 72 ? -41.633 -58.481 23.067 1.00 37.22 72 GLY A CA 1
ATOM 603 C C . GLY A 1 72 ? -41.668 -59.072 21.652 1.00 37.22 72 GLY A C 1
ATOM 604 O O . GLY A 1 72 ? -42.718 -59.352 21.091 1.00 37.22 72 GLY A O 1
ATOM 605 N N . ARG A 1 73 ? -40.451 -59.374 21.185 1.00 31.98 73 ARG A N 1
ATOM 606 C CA . ARG A 1 73 ? -40.024 -60.632 20.541 1.00 31.98 73 ARG A CA 1
ATOM 607 C C . ARG A 1 73 ? -40.597 -61.047 19.160 1.00 31.98 73 ARG A C 1
ATOM 609 O O . ARG A 1 73 ? -41.611 -61.722 19.069 1.00 31.98 73 ARG A O 1
ATOM 616 N N . THR A 1 74 ? -39.670 -60.974 18.191 1.00 31.28 74 THR A N 1
ATOM 617 C CA . THR A 1 74 ? -39.293 -61.987 17.162 1.00 31.28 74 THR A CA 1
ATOM 618 C C . THR A 1 74 ? -40.038 -62.011 15.812 1.00 31.28 74 THR A C 1
ATOM 620 O O . THR A 1 74 ? -41.209 -62.355 15.772 1.00 31.28 74 THR A O 1
ATOM 623 N N . VAL A 1 75 ? -39.306 -61.788 14.700 1.00 30.89 75 VAL A N 1
ATOM 624 C CA . VAL A 1 75 ? -38.945 -62.759 13.620 1.00 30.89 75 VAL A CA 1
ATOM 625 C C . VAL A 1 75 ? -38.608 -62.039 12.283 1.00 30.89 75 VAL A C 1
ATOM 627 O O . VAL A 1 75 ? -39.345 -61.167 11.853 1.00 30.89 75 VAL A O 1
ATOM 630 N N . LEU A 1 76 ? -37.459 -62.436 11.698 1.00 32.75 76 LEU A N 1
ATOM 631 C CA . LEU A 1 76 ? -36.970 -62.510 10.290 1.00 32.75 76 LEU A CA 1
ATOM 632 C C . LEU A 1 76 ? -37.613 -61.660 9.148 1.00 32.75 76 LEU A C 1
ATOM 634 O O . LEU A 1 76 ? -38.826 -61.620 9.010 1.00 32.75 76 LEU A O 1
ATOM 638 N N . GLY A 1 77 ? -36.748 -61.067 8.290 1.00 25.70 77 GLY A N 1
ATOM 639 C CA . GLY A 1 77 ? -37.039 -60.189 7.117 1.00 25.70 77 GLY A CA 1
ATOM 640 C C . GLY A 1 77 ? -37.619 -60.878 5.859 1.00 25.70 77 GLY A C 1
ATOM 641 O O . GLY A 1 77 ? -38.227 -61.930 6.037 1.00 25.70 77 GLY A O 1
ATOM 642 N N . PRO A 1 78 ? -37.428 -60.395 4.595 1.00 39.53 78 PRO A N 1
ATOM 643 C CA . PRO A 1 78 ? -36.644 -59.252 4.065 1.00 39.53 78 PRO A CA 1
ATOM 644 C C . PRO A 1 78 ? -37.418 -58.236 3.149 1.00 39.53 78 PRO A C 1
ATOM 646 O O . PRO A 1 78 ? -38.572 -58.468 2.814 1.00 39.53 78 PRO A O 1
ATOM 649 N N . GLU A 1 79 ? -36.731 -57.128 2.786 1.00 30.81 79 GLU A N 1
ATOM 650 C CA . GLU A 1 79 ? -36.866 -56.110 1.683 1.00 30.81 79 GLU A CA 1
ATOM 651 C C . GLU A 1 79 ? -37.897 -56.340 0.531 1.00 30.81 79 GLU A C 1
ATOM 653 O O . GLU A 1 79 ? -38.132 -57.503 0.202 1.00 30.81 79 GLU A O 1
ATOM 658 N N . PRO A 1 80 ? -38.440 -55.304 -0.186 1.00 43.50 80 PRO A N 1
ATOM 659 C CA . PRO A 1 80 ? -37.649 -54.211 -0.793 1.00 43.50 80 PRO A CA 1
ATOM 660 C C . PRO A 1 80 ? -38.267 -52.788 -0.934 1.00 43.50 80 PRO A C 1
ATOM 662 O O . PRO A 1 80 ? -39.474 -52.595 -1.048 1.00 43.50 80 PRO A O 1
ATOM 665 N N . GLU A 1 81 ? -37.367 -51.797 -0.989 1.00 27.97 81 GLU A N 1
ATOM 666 C CA . GLU A 1 81 ? -37.249 -50.742 -2.023 1.00 27.97 81 GLU A CA 1
ATOM 667 C C . GLU A 1 81 ? -38.513 -49.977 -2.504 1.00 27.97 81 GLU A C 1
ATOM 669 O O . GLU A 1 81 ? -39.354 -50.535 -3.200 1.00 27.97 81 GLU A O 1
ATOM 674 N N . ALA A 1 82 ? -38.573 -48.649 -2.271 1.00 29.22 82 ALA A N 1
ATOM 675 C CA . ALA A 1 82 ? -38.911 -47.638 -3.298 1.00 29.22 82 ALA A CA 1
ATOM 676 C C . ALA A 1 82 ? -39.119 -46.201 -2.753 1.00 29.22 82 ALA A C 1
ATOM 678 O O . ALA A 1 82 ? -40.049 -45.921 -2.005 1.00 29.22 82 ALA A O 1
ATOM 679 N N . ARG A 1 83 ? -38.359 -45.284 -3.372 1.00 30.91 83 ARG A N 1
ATOM 680 C CA . ARG A 1 83 ? -38.734 -43.928 -3.835 1.00 30.91 83 ARG A CA 1
ATOM 681 C C . ARG A 1 83 ? -38.503 -42.695 -2.944 1.00 30.91 83 ARG A C 1
ATOM 683 O O . ARG A 1 83 ? -38.897 -42.578 -1.793 1.00 30.91 83 ARG A O 1
ATOM 690 N N . ALA A 1 84 ? -37.854 -41.757 -3.631 1.00 34.62 84 ALA A N 1
ATOM 691 C CA . ALA A 1 84 ? -37.456 -40.396 -3.312 1.00 34.62 84 ALA A CA 1
ATOM 692 C C . ALA A 1 84 ? -38.665 -39.412 -3.220 1.00 34.62 84 ALA A C 1
ATOM 694 O O . ALA A 1 84 ? -39.798 -39.815 -3.486 1.00 34.62 84 ALA A O 1
ATOM 695 N N . PRO A 1 85 ? -38.438 -38.137 -2.830 1.00 44.34 85 PRO A N 1
ATOM 696 C CA . PRO A 1 85 ? -39.374 -37.291 -2.077 1.00 44.34 85 PRO A CA 1
ATOM 697 C C . PRO A 1 85 ? -40.207 -36.337 -2.953 1.00 44.34 85 PRO A C 1
ATOM 699 O O . PRO A 1 85 ? -39.957 -36.219 -4.153 1.00 44.34 85 PRO A O 1
ATOM 702 N N . PRO A 1 86 ? -41.092 -35.533 -2.329 1.00 41.97 86 PRO A N 1
ATOM 703 C CA . PRO A 1 86 ? -41.165 -34.140 -2.745 1.00 41.97 86 PRO A CA 1
ATOM 704 C C . PRO A 1 86 ? -41.035 -33.127 -1.598 1.00 41.97 86 PRO A C 1
ATOM 706 O O . PRO A 1 86 ? -41.568 -33.271 -0.498 1.00 41.97 86 PRO A O 1
ATOM 709 N N . ASP A 1 87 ? -40.283 -32.094 -1.961 1.00 30.27 87 ASP A N 1
ATOM 710 C CA . ASP A 1 87 ? -40.207 -30.717 -1.490 1.00 30.27 87 ASP A CA 1
ATOM 711 C C . ASP A 1 87 ? -41.252 -30.187 -0.500 1.00 30.27 87 ASP A C 1
ATOM 713 O O . ASP A 1 87 ? -42.467 -30.285 -0.684 1.00 30.27 87 ASP A O 1
ATOM 717 N N . ARG A 1 88 ? -40.741 -29.407 0.461 1.00 30.20 88 ARG A N 1
ATOM 718 C CA . ARG A 1 88 ? -41.510 -28.383 1.173 1.00 30.20 88 ARG A CA 1
ATOM 719 C C . ARG A 1 88 ? -40.799 -27.035 1.083 1.00 30.20 88 ARG A C 1
ATOM 721 O O . ARG A 1 88 ? -39.997 -26.661 1.934 1.00 30.20 88 ARG A O 1
ATOM 728 N N . SER A 1 89 ? -41.157 -26.281 0.048 1.00 36.44 89 SER A N 1
ATOM 729 C CA . SER A 1 89 ? -41.067 -24.824 0.048 1.00 36.44 89 SER A CA 1
ATOM 730 C C . SER A 1 89 ? -42.158 -24.258 0.957 1.00 36.44 89 SER A C 1
ATOM 732 O O . SER A 1 89 ? -43.329 -24.591 0.781 1.00 36.44 89 SER A O 1
ATOM 734 N N . SER A 1 90 ? -41.784 -23.413 1.921 1.00 31.88 90 SER A N 1
ATOM 735 C CA . SER A 1 90 ? -42.562 -22.238 2.351 1.00 31.88 90 SER A CA 1
ATOM 736 C C . SER A 1 90 ? -41.756 -21.412 3.356 1.00 31.88 90 SER A C 1
ATOM 738 O O . SER A 1 90 ? -41.683 -21.714 4.546 1.00 31.88 90 SER A O 1
ATOM 740 N N . ARG A 1 91 ? -41.154 -20.336 2.838 1.00 37.25 91 ARG A N 1
ATOM 741 C CA . ARG A 1 91 ? -40.723 -19.156 3.597 1.00 37.25 91 ARG A CA 1
ATOM 742 C C . ARG A 1 91 ? -41.943 -18.499 4.242 1.00 37.25 91 ARG A C 1
ATOM 744 O O . ARG A 1 91 ? -42.894 -18.176 3.539 1.00 37.25 91 ARG A O 1
ATOM 751 N N . VAL A 1 92 ? -41.836 -18.149 5.519 1.00 32.44 92 VAL A N 1
ATOM 752 C CA . VAL A 1 92 ? -42.593 -17.034 6.100 1.00 32.44 92 VAL A CA 1
ATOM 753 C C . VAL A 1 92 ? -41.589 -16.101 6.767 1.00 32.44 92 VAL A C 1
ATOM 755 O O . VAL A 1 92 ? -40.978 -16.432 7.779 1.00 32.44 92 VAL A O 1
ATOM 758 N N . TYR A 1 93 ? -41.396 -14.940 6.143 1.00 35.56 93 TYR A N 1
ATOM 759 C CA . TYR A 1 93 ? -40.790 -13.770 6.765 1.00 35.56 93 TYR A CA 1
ATOM 760 C C . TYR A 1 93 ? -41.773 -13.198 7.783 1.00 35.56 93 TYR A C 1
ATOM 762 O O . TYR A 1 93 ? -42.938 -12.983 7.450 1.00 35.56 93 TYR A O 1
ATOM 770 N N . GLN A 1 94 ? -41.291 -12.858 8.976 1.00 33.91 94 GLN A N 1
ATOM 771 C CA . GLN A 1 94 ? -41.962 -11.871 9.813 1.00 33.91 94 GLN A CA 1
ATOM 772 C C . GLN A 1 94 ? -41.002 -10.745 10.200 1.00 33.91 94 GLN A C 1
ATOM 774 O O . GLN A 1 94 ? -39.861 -10.945 10.609 1.00 33.91 94 GLN A O 1
ATOM 779 N N . ARG A 1 95 ? -41.535 -9.553 9.952 1.00 38.41 95 ARG A N 1
ATOM 780 C CA . ARG A 1 95 ? -41.023 -8.189 10.064 1.00 38.41 95 ARG A CA 1
ATOM 781 C C . ARG A 1 95 ? -41.045 -7.719 11.533 1.00 38.41 95 ARG A C 1
ATOM 783 O O . ARG A 1 95 ? -41.936 -8.145 12.264 1.00 38.41 95 ARG A O 1
ATOM 790 N N . PRO A 1 96 ? -40.143 -6.820 11.970 1.00 41.75 96 PRO A N 1
ATOM 791 C CA . PRO A 1 96 ? -40.136 -6.302 13.341 1.00 41.75 96 PRO A CA 1
ATOM 792 C C . PRO A 1 96 ? -41.057 -5.074 13.497 1.00 41.75 96 PRO A C 1
ATOM 794 O O . PRO A 1 96 ? -41.167 -4.292 12.545 1.00 41.75 96 PRO A O 1
ATOM 797 N N . PRO A 1 97 ? -41.690 -4.847 14.668 1.00 44.59 97 PRO A N 1
ATOM 798 C CA . PRO A 1 97 ? -42.431 -3.620 14.913 1.00 44.59 97 PRO A CA 1
ATOM 799 C C . PRO A 1 97 ? -41.622 -2.539 15.648 1.00 44.59 97 PRO A C 1
ATOM 801 O O . PRO A 1 97 ? -40.661 -2.786 16.374 1.00 44.59 97 PRO A O 1
ATOM 804 N N . VAL A 1 98 ? -42.095 -1.330 15.366 1.00 35.69 98 VAL A N 1
ATOM 805 C CA . VAL A 1 98 ? -41.602 0.027 15.607 1.00 35.69 98 VAL A CA 1
ATOM 806 C C . VAL A 1 98 ? -41.605 0.450 17.085 1.00 35.69 98 VAL A C 1
ATOM 808 O O . VAL A 1 98 ? -42.420 0.007 17.889 1.00 35.69 98 VAL A O 1
ATOM 811 N N . LEU A 1 99 ? -40.678 1.362 17.389 1.00 36.66 99 LEU A N 1
ATOM 812 C CA . LEU A 1 99 ? -40.449 2.078 18.643 1.00 36.66 99 LEU A CA 1
ATOM 813 C C . LEU A 1 99 ? -41.532 3.153 18.888 1.00 36.66 99 LEU A C 1
ATOM 815 O O . LEU A 1 99 ? -41.767 3.981 18.011 1.00 36.66 99 LEU A O 1
ATOM 819 N N . LEU A 1 100 ? -42.108 3.220 20.091 1.00 33.72 100 LEU A N 1
ATOM 820 C CA . LEU A 1 100 ? -42.824 4.409 20.574 1.00 33.72 100 LEU A CA 1
ATOM 821 C C . LEU A 1 100 ? -42.122 4.961 21.817 1.00 33.72 100 LEU A C 1
ATOM 823 O O . LEU A 1 100 ? -41.879 4.249 22.791 1.00 33.72 100 LEU A O 1
ATOM 827 N N . GLN A 1 101 ? -41.760 6.238 21.716 1.00 37.75 101 GLN A N 1
ATOM 828 C CA . GLN A 1 101 ?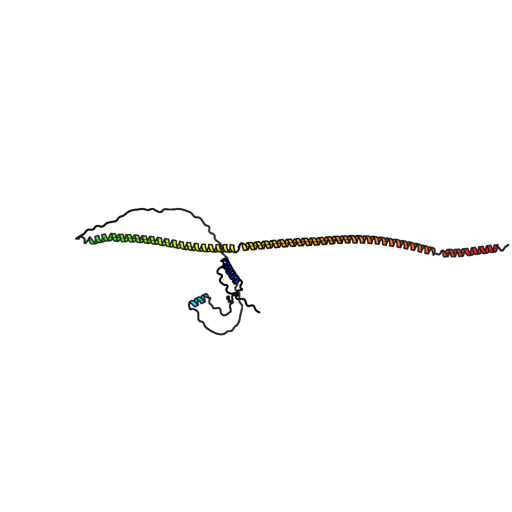 -41.121 7.063 22.735 1.00 37.75 101 GLN A CA 1
ATOM 829 C C . GLN A 1 101 ? -42.167 7.601 23.718 1.00 37.75 101 GLN A C 1
ATOM 831 O O . GLN A 1 101 ? -43.258 7.981 23.299 1.00 37.75 101 GLN A O 1
ATOM 836 N N . VAL A 1 102 ? -41.796 7.727 24.995 1.00 34.00 102 VAL A N 1
ATOM 837 C CA . VAL A 1 102 ? -42.460 8.625 25.953 1.00 34.00 102 VAL A CA 1
ATOM 838 C C . VAL A 1 102 ? -41.379 9.332 26.777 1.00 34.00 102 VAL A C 1
ATOM 840 O O . VAL A 1 102 ? -40.446 8.702 27.273 1.00 34.00 102 VAL A O 1
ATOM 843 N N . THR A 1 103 ? -41.494 10.655 26.848 1.00 38.09 103 THR A N 1
ATOM 844 C CA . THR A 1 103 ? -40.617 11.624 27.522 1.00 38.09 103 THR A CA 1
ATOM 845 C C . THR A 1 103 ? -40.889 11.725 29.036 1.00 38.09 103 THR A C 1
ATOM 847 O O . THR A 1 103 ? -41.956 11.311 29.491 1.00 38.09 103 THR A O 1
ATOM 850 N N . PRO A 1 104 ? -39.967 12.297 29.843 1.00 41.06 104 PRO A N 1
ATOM 851 C CA . PRO A 1 104 ? -40.178 12.537 31.273 1.00 41.06 104 PRO A CA 1
ATOM 852 C C . PRO A 1 104 ? -40.598 13.991 31.582 1.00 41.06 104 PRO A C 1
ATOM 854 O O . PRO A 1 104 ? -40.183 14.927 30.903 1.00 41.06 104 PRO A O 1
ATOM 857 N N . VAL A 1 105 ? -41.369 14.182 32.660 1.00 35.75 105 VAL A N 1
ATOM 858 C CA . VAL A 1 105 ? -41.765 15.484 33.249 1.00 35.75 105 VAL A CA 1
ATOM 859 C C . VAL A 1 105 ? -41.498 15.437 34.778 1.00 35.75 105 VAL A C 1
ATOM 861 O O . VAL A 1 105 ? -41.466 14.336 35.335 1.00 35.75 105 VAL A O 1
ATOM 864 N N . PRO A 1 106 ? -41.186 16.570 35.453 1.00 43.84 106 PRO A N 1
ATOM 865 C CA . PRO A 1 106 ? -40.180 16.622 36.518 1.00 43.84 106 PRO A CA 1
ATOM 866 C C . PRO A 1 106 ? -40.711 16.594 37.964 1.00 43.84 106 PRO A C 1
ATOM 868 O O . PRO A 1 106 ? -41.895 16.761 38.242 1.00 43.84 106 PRO A O 1
ATOM 871 N N . LYS A 1 107 ? -39.761 16.410 38.894 1.00 40.97 107 LYS A N 1
ATOM 872 C CA . LYS A 1 107 ? -39.910 16.479 40.357 1.00 40.97 107 LYS A CA 1
ATOM 873 C C . LYS A 1 107 ? -40.339 17.874 40.829 1.00 40.97 107 LYS A C 1
ATOM 875 O O . LYS A 1 107 ? -39.706 18.859 40.458 1.00 40.97 107 LYS A O 1
ATOM 880 N N . ALA A 1 108 ? -41.283 17.917 41.768 1.00 33.16 108 ALA A N 1
ATOM 881 C CA . ALA A 1 108 ? -41.504 19.051 42.662 1.00 33.16 108 ALA A CA 1
ATOM 882 C C . ALA A 1 108 ? -41.287 18.622 44.125 1.00 33.16 108 ALA A C 1
ATOM 884 O O . ALA A 1 108 ? -41.657 17.519 44.527 1.00 33.16 108 ALA A O 1
ATOM 885 N N . GLN A 1 109 ? -40.615 19.498 44.872 1.00 43.47 109 GLN A N 1
ATOM 886 C CA . GLN A 1 109 ? -40.331 19.429 46.307 1.00 43.47 109 GLN A CA 1
ATOM 887 C C . GLN A 1 109 ? -41.511 19.958 47.139 1.00 43.47 109 GLN A C 1
ATOM 889 O O . GLN A 1 109 ? -42.312 20.715 46.603 1.00 43.47 109 GLN A O 1
ATOM 894 N N . LEU A 1 110 ? -41.524 19.607 48.434 1.00 33.69 110 LEU A N 1
ATOM 895 C CA . LEU A 1 110 ? -42.031 20.297 49.649 1.00 33.69 110 LEU A CA 1
ATOM 896 C C . LEU A 1 110 ? -42.502 19.197 50.629 1.00 33.69 110 LEU A C 1
ATOM 898 O O . LEU A 1 110 ? -43.088 18.220 50.184 1.00 33.69 110 LEU A O 1
ATOM 902 N N . SER A 1 111 ? -42.338 19.212 51.950 1.00 31.84 111 SER A N 1
ATOM 903 C CA . SER A 1 111 ? -41.655 20.039 52.957 1.00 31.84 111 SER A CA 1
ATOM 904 C C . SER A 1 111 ? -41.814 19.289 54.306 1.00 31.84 111 SER A C 1
ATOM 906 O O . SER A 1 111 ? -42.551 18.308 54.401 1.00 31.84 111 SER A O 1
ATOM 908 N N . ALA A 1 112 ? -41.068 19.695 55.335 1.00 32.62 112 ALA A N 1
ATOM 909 C CA . ALA A 1 112 ? -40.884 18.982 56.602 1.00 32.62 112 ALA A CA 1
ATOM 910 C C . ALA A 1 112 ? -41.898 19.330 57.726 1.00 32.62 112 ALA A C 1
ATOM 912 O O . ALA A 1 112 ? -42.276 20.490 57.849 1.00 32.62 112 ALA A O 1
ATOM 913 N N . LEU A 1 113 ? -42.135 18.331 58.608 1.00 36.12 113 LEU A N 1
ATOM 914 C CA . LEU A 1 113 ? -42.407 18.360 60.078 1.00 36.12 113 LEU A CA 1
ATOM 915 C C . LEU A 1 113 ? -43.748 18.963 60.601 1.00 36.12 113 LEU A C 1
ATOM 917 O O . LEU A 1 113 ? -44.351 19.748 59.880 1.00 36.12 113 LEU A O 1
ATOM 921 N N . PRO A 1 114 ? -44.239 18.635 61.838 1.00 42.69 114 PRO A N 1
ATOM 922 C CA . PRO A 1 114 ? -43.490 18.145 63.013 1.00 42.69 114 PRO A CA 1
ATOM 923 C C . PRO A 1 114 ? -44.104 16.996 63.859 1.00 42.69 114 PRO A C 1
ATOM 925 O O . PRO A 1 114 ? -45.273 16.637 63.764 1.00 42.69 114 PRO A O 1
ATOM 928 N N . ALA A 1 115 ? -43.265 16.450 64.747 1.00 45.97 115 ALA A N 1
ATOM 929 C CA . ALA A 1 115 ? -43.636 15.605 65.886 1.00 45.97 115 ALA A CA 1
ATOM 930 C C . ALA A 1 115 ? -44.187 16.445 67.061 1.00 45.97 115 ALA A C 1
ATOM 932 O O . ALA A 1 115 ? -43.742 17.583 67.223 1.00 45.97 115 ALA A O 1
ATOM 933 N N . PRO A 1 116 ? -45.049 15.900 67.944 1.00 43.16 116 PRO A N 1
ATOM 934 C CA . PRO A 1 116 ? -45.352 16.534 69.218 1.00 43.16 116 PRO A CA 1
ATOM 935 C C . PRO A 1 116 ? -44.592 15.904 70.397 1.00 43.16 116 PRO A C 1
ATOM 937 O O . PRO A 1 116 ? -44.203 14.735 70.403 1.00 43.16 116 PRO A O 1
ATOM 940 N N . ALA A 1 117 ? -44.364 16.764 71.386 1.00 34.19 117 ALA A N 1
ATOM 941 C CA . ALA A 1 117 ? -43.470 16.634 72.522 1.00 34.19 117 ALA A CA 1
ATOM 942 C C . ALA A 1 117 ? -44.046 15.869 73.736 1.00 34.19 117 ALA A C 1
ATOM 944 O O . ALA A 1 117 ? -45.252 15.752 73.932 1.00 34.19 117 ALA A O 1
ATOM 945 N N . ARG A 1 118 ? -43.111 15.417 74.584 1.00 37.44 118 ARG A N 1
ATOM 946 C CA . ARG A 1 118 ? -43.214 15.073 76.025 1.00 37.44 118 ARG A CA 1
ATOM 947 C C . ARG A 1 118 ? -43.979 16.155 76.823 1.00 37.44 118 ARG A C 1
ATOM 949 O O . ARG A 1 118 ? -43.817 17.324 76.500 1.00 37.44 118 ARG A O 1
ATOM 956 N N . CYS A 1 119 ? -44.772 15.901 77.878 1.00 31.72 119 CYS A N 1
ATOM 957 C CA . CYS A 1 119 ? -44.507 15.372 79.249 1.00 31.72 119 CYS A CA 1
ATOM 958 C C . CYS A 1 119 ? -45.783 15.702 80.123 1.00 31.72 119 CYS A C 1
ATOM 960 O O . CYS A 1 119 ? -46.704 16.291 79.565 1.00 31.72 119 CYS A O 1
ATOM 962 N N . PRO A 1 120 ? -45.828 15.632 81.481 1.00 48.41 120 PRO A N 1
ATOM 963 C CA . PRO A 1 120 ? -45.716 14.536 82.477 1.00 48.41 120 PRO A CA 1
ATOM 964 C C . PRO A 1 120 ? -46.917 14.507 83.498 1.00 48.41 120 PRO A C 1
ATOM 966 O O . PRO A 1 120 ? -47.716 15.432 83.489 1.00 48.41 120 PRO A O 1
ATOM 969 N N . GLN A 1 121 ? -47.022 13.517 84.419 1.00 33.97 121 GLN A N 1
ATOM 970 C CA . GLN A 1 121 ? -47.587 13.579 85.817 1.00 33.97 121 GLN A CA 1
ATOM 971 C C . GLN A 1 121 ? -47.881 12.154 86.371 1.00 33.97 121 GLN A C 1
ATOM 973 O O . GLN A 1 121 ? -48.470 11.341 85.674 1.00 33.97 121 GLN A O 1
ATOM 978 N N . LYS A 1 122 ? -47.242 11.695 87.467 1.00 32.56 122 LYS A N 1
ATOM 979 C CA . LYS A 1 122 ? -47.592 11.772 88.918 1.00 32.56 122 LYS A CA 1
ATOM 980 C C . LYS A 1 122 ? -48.794 10.894 89.380 1.00 32.56 122 LYS A C 1
ATOM 982 O O . LYS A 1 122 ? -49.926 11.260 89.130 1.00 32.56 122 LYS A O 1
ATOM 987 N N . HIS A 1 123 ? -48.457 9.779 90.067 1.00 39.53 123 HIS A N 1
ATOM 988 C CA . HIS A 1 123 ? -49.019 9.094 91.277 1.00 39.53 123 HIS A CA 1
ATOM 989 C C . HIS A 1 123 ? -50.524 9.213 91.662 1.00 39.53 123 HIS A C 1
ATOM 991 O O . HIS A 1 123 ? -51.074 10.292 91.485 1.00 39.53 123 HIS A O 1
ATOM 997 N N . PRO A 1 124 ? -51.175 8.196 92.311 1.00 47.47 124 PRO A N 1
ATOM 998 C CA . PRO A 1 124 ? -50.694 7.616 93.584 1.00 47.47 124 PRO A CA 1
ATOM 999 C C . PRO A 1 124 ? -51.010 6.136 93.940 1.00 47.47 124 PRO A C 1
ATOM 1001 O O . PRO A 1 124 ? -51.815 5.440 93.333 1.00 47.47 124 PRO A O 1
ATOM 1004 N N . ARG A 1 125 ? -50.317 5.709 95.008 1.00 41.00 125 ARG A N 1
ATOM 1005 C CA . ARG A 1 125 ? -50.541 4.560 95.910 1.00 41.00 125 ARG A CA 1
ATOM 1006 C C . ARG A 1 125 ? -51.872 4.716 96.673 1.00 41.00 125 ARG A C 1
ATOM 1008 O O . ARG A 1 125 ? -52.222 5.852 96.989 1.00 41.00 125 ARG A O 1
ATOM 1015 N N . PRO A 1 126 ? -52.512 3.620 97.117 1.00 46.44 126 PRO A N 1
ATOM 1016 C CA . PRO A 1 126 ? -53.152 3.657 98.438 1.00 46.44 126 PRO A CA 1
ATOM 1017 C C . PRO A 1 126 ? -52.765 2.493 99.360 1.00 46.44 126 PRO A C 1
ATOM 1019 O O . PRO A 1 126 ? -52.495 1.371 98.939 1.00 46.44 126 PRO A O 1
ATOM 1022 N N . VAL A 1 127 ? -52.754 2.833 100.646 1.00 34.88 127 VAL A N 1
ATOM 1023 C CA . VAL A 1 127 ? -52.627 1.988 101.837 1.00 34.88 127 VAL A CA 1
ATOM 1024 C C . VAL A 1 127 ? -54.032 1.519 102.240 1.00 34.88 127 VAL A C 1
ATOM 1026 O O . VAL A 1 127 ? -54.967 2.311 102.158 1.00 34.88 127 VAL A O 1
ATOM 1029 N N . HIS A 1 128 ? -54.181 0.284 102.726 1.00 36.97 128 HIS A N 1
ATOM 1030 C CA . HIS A 1 128 ? -55.361 -0.155 103.487 1.00 36.97 128 HIS A CA 1
ATOM 1031 C C . HIS A 1 128 ? -54.968 -0.450 104.950 1.00 36.97 128 HIS A C 1
ATOM 1033 O O . HIS A 1 128 ? -53.903 -1.034 105.165 1.00 36.97 128 HIS A O 1
ATOM 1039 N N . PRO A 1 129 ? -55.796 -0.067 105.945 1.00 44.97 129 PRO A N 1
ATOM 1040 C CA . PRO A 1 129 ? -55.620 -0.405 107.359 1.00 44.97 129 PRO A CA 1
ATOM 1041 C C . PRO A 1 129 ? -56.441 -1.641 107.785 1.00 44.97 129 PRO A C 1
ATOM 1043 O O . PRO A 1 129 ? -57.412 -2.016 107.129 1.00 44.97 129 PRO A O 1
ATOM 1046 N N . SER A 1 130 ? -56.070 -2.238 108.922 1.00 38.00 130 SER A N 1
ATOM 1047 C CA . SER A 1 130 ? -56.879 -3.205 109.688 1.00 38.00 130 SER A CA 1
ATOM 1048 C C . SER A 1 130 ? -57.996 -2.515 110.480 1.00 38.00 130 SER A C 1
ATOM 1050 O O . SER A 1 130 ? -57.720 -1.480 111.079 1.00 38.00 130 SER A O 1
ATOM 1052 N N . GLN A 1 131 ? -59.180 -3.140 110.595 1.00 34.78 131 GLN A N 1
ATOM 1053 C CA . GLN A 1 131 ? -59.900 -3.413 111.863 1.00 34.78 131 GLN A CA 1
ATOM 1054 C C . GLN A 1 131 ? -61.230 -4.180 111.644 1.00 34.78 131 GLN A C 1
ATOM 1056 O O . GLN A 1 131 ? -61.720 -4.299 110.526 1.00 34.78 131 GLN A O 1
ATOM 1061 N N . GLN A 1 132 ? -61.730 -4.778 112.730 1.00 31.69 132 GLN A N 1
ATOM 1062 C CA . GLN A 1 132 ? -62.704 -5.877 112.855 1.00 31.69 132 GLN A CA 1
ATOM 1063 C C . GLN A 1 132 ? -64.198 -5.460 112.974 1.00 31.69 132 GLN A C 1
ATOM 1065 O O . GLN A 1 132 ? -64.463 -4.398 113.522 1.00 31.69 132 GLN A O 1
ATOM 1070 N N . HIS A 1 133 ? -65.104 -6.407 112.616 1.00 37.03 133 HIS A N 1
ATOM 1071 C CA . HIS A 1 133 ? -66.479 -6.728 113.135 1.00 37.03 133 HIS A CA 1
ATOM 1072 C C . HIS A 1 133 ? -67.626 -5.671 113.100 1.00 37.03 133 HIS A C 1
ATOM 1074 O O . HIS A 1 133 ? -67.330 -4.484 113.035 1.00 37.03 133 HIS A O 1
ATOM 1080 N N . PRO A 1 134 ? -68.933 -6.016 113.308 1.00 40.56 134 PRO A N 1
ATOM 1081 C CA . PRO A 1 134 ? -69.768 -7.212 113.018 1.00 40.56 134 PRO A CA 1
ATOM 1082 C C . PRO A 1 134 ? -71.117 -6.884 112.272 1.00 40.56 134 PRO A C 1
ATOM 1084 O O . PRO A 1 134 ? -71.468 -5.722 112.089 1.00 40.56 134 PRO A O 1
ATOM 1087 N N . ASP A 1 135 ? -71.898 -7.904 111.875 1.00 33.88 135 ASP A N 1
ATOM 1088 C CA . ASP A 1 135 ? -73.350 -7.833 111.521 1.00 33.88 135 ASP A CA 1
ATOM 1089 C C . ASP A 1 135 ? -74.232 -7.577 112.791 1.00 33.88 135 ASP A C 1
ATOM 1091 O O . ASP A 1 135 ? -73.659 -7.708 113.879 1.00 33.88 135 ASP A O 1
ATOM 1095 N N . PRO A 1 136 ? -75.580 -7.303 112.773 1.00 57.12 136 PRO A N 1
ATOM 1096 C CA . PRO A 1 136 ? -76.579 -7.572 111.714 1.00 57.12 136 PRO A CA 1
ATOM 1097 C C . PRO A 1 136 ? -77.784 -6.578 111.549 1.00 57.12 136 PRO A C 1
ATOM 1099 O O . PRO A 1 136 ? -78.018 -5.672 112.344 1.00 57.12 136 PRO A O 1
ATOM 1102 N N . SER A 1 137 ? -78.635 -6.898 110.557 1.00 39.41 137 SER A N 1
ATOM 1103 C CA . SER A 1 137 ? -80.121 -6.835 110.572 1.00 39.41 137 SER A CA 1
ATOM 1104 C C . SER A 1 137 ? -80.914 -5.683 109.912 1.00 39.41 137 SER A C 1
ATOM 1106 O O . SER A 1 137 ? -81.043 -4.583 110.430 1.00 39.41 137 SER A O 1
ATOM 1108 N N . GLN A 1 138 ? -81.635 -6.113 108.860 1.00 39.53 138 GLN A N 1
ATOM 1109 C CA . GLN A 1 138 ? -83.038 -5.830 108.490 1.00 39.53 138 GLN A CA 1
ATOM 1110 C C . GLN A 1 138 ? -83.426 -4.474 107.874 1.00 39.53 138 GLN A C 1
ATOM 1112 O O . GLN A 1 138 ? -83.626 -3.492 108.577 1.00 39.53 138 GLN A O 1
ATOM 1117 N N . SER A 1 139 ? -83.706 -4.494 106.554 1.00 44.94 139 SER A N 1
ATOM 1118 C CA . SER A 1 139 ? -84.984 -4.044 105.936 1.00 44.94 139 SER A CA 1
ATOM 1119 C C . SER A 1 139 ? -84.879 -3.891 104.404 1.00 44.94 139 SER A C 1
ATOM 1121 O O . SER A 1 139 ? -84.861 -2.769 103.914 1.00 44.94 139 SER A O 1
ATOM 1123 N N . THR A 1 140 ? -84.786 -4.958 103.589 1.00 39.47 140 THR A N 1
ATOM 1124 C CA . THR A 1 140 ? -84.559 -4.757 102.132 1.00 39.47 140 THR A CA 1
ATOM 1125 C C . THR A 1 140 ? -85.090 -5.851 101.183 1.00 39.47 140 THR A C 1
ATOM 1127 O O . THR A 1 140 ? -84.447 -6.159 100.189 1.00 39.47 140 THR A O 1
ATOM 1130 N N . ALA A 1 141 ? -86.295 -6.408 101.349 1.00 44.78 141 ALA A N 1
ATOM 1131 C CA . ALA A 1 141 ? -86.814 -7.374 100.353 1.00 44.78 141 ALA A CA 1
ATOM 1132 C C . ALA A 1 141 ? -87.141 -6.751 98.965 1.00 44.78 141 ALA A C 1
ATOM 1134 O O . ALA A 1 141 ? -87.020 -7.426 97.948 1.00 44.78 141 ALA A O 1
ATOM 1135 N N . LYS A 1 142 ? -87.454 -5.444 98.882 1.00 47.06 142 LYS A N 1
ATOM 1136 C CA . LYS A 1 142 ? -87.517 -4.676 97.608 1.00 47.06 142 LYS A CA 1
ATOM 1137 C C . LYS A 1 142 ? -86.226 -3.909 97.277 1.00 47.06 142 LYS A C 1
ATOM 1139 O O . LYS A 1 142 ? -86.074 -3.414 96.168 1.00 47.06 142 LYS A O 1
ATOM 1144 N N . SER A 1 143 ? -85.280 -3.842 98.215 1.00 46.84 143 SER A N 1
ATOM 1145 C CA . SER A 1 143 ? -83.979 -3.179 98.042 1.00 46.84 143 SER A CA 1
ATOM 1146 C C . SER A 1 143 ? -82.859 -4.164 97.675 1.00 46.84 143 SER A C 1
ATOM 1148 O O . SER A 1 143 ? -81.874 -3.754 97.080 1.00 46.84 143 SER A O 1
ATOM 1150 N N . CYS A 1 144 ? -83.031 -5.474 97.885 1.00 53.94 144 CYS A N 1
ATOM 1151 C CA . CYS A 1 144 ? -82.044 -6.486 97.503 1.00 53.94 144 CYS A CA 1
ATOM 1152 C C . CYS A 1 144 ? -81.879 -6.590 95.974 1.00 53.94 144 CYS A C 1
ATOM 1154 O O . CYS A 1 144 ? -80.757 -6.580 95.477 1.00 53.94 144 CYS A O 1
ATOM 1156 N N . GLY A 1 145 ? -82.978 -6.559 95.207 1.00 58.56 145 GLY A N 1
ATOM 1157 C CA . GLY A 1 145 ? -82.913 -6.519 93.739 1.00 58.56 145 GLY A CA 1
ATOM 1158 C C . GLY A 1 145 ? -82.292 -5.224 93.198 1.00 58.56 145 GLY A C 1
ATOM 1159 O O . GLY A 1 145 ? -81.473 -5.265 92.284 1.00 58.56 145 GLY A O 1
ATOM 1160 N N . ILE A 1 146 ? -82.614 -4.080 93.813 1.00 61.81 146 ILE A N 1
ATOM 1161 C CA . ILE A 1 146 ? -82.076 -2.760 93.443 1.00 61.81 146 ILE A CA 1
ATOM 1162 C C . ILE A 1 146 ? -80.594 -2.639 93.835 1.00 61.81 146 ILE A C 1
ATOM 1164 O O . ILE A 1 146 ? -79.796 -2.118 93.066 1.00 61.81 146 ILE A O 1
ATOM 1168 N N . ALA A 1 147 ? -80.184 -3.172 94.987 1.00 64.44 147 ALA A N 1
ATOM 1169 C CA . ALA A 1 147 ? -78.795 -3.183 95.442 1.00 64.44 147 ALA A CA 1
ATOM 1170 C C . ALA A 1 147 ? -77.908 -4.096 94.582 1.00 64.44 147 ALA A C 1
ATOM 1172 O O . ALA A 1 147 ? -76.759 -3.752 94.312 1.00 64.44 147 ALA A O 1
ATOM 1173 N N . VAL A 1 148 ? -78.435 -5.231 94.114 1.00 69.00 148 VAL A N 1
ATOM 1174 C CA . VAL A 1 148 ? -77.735 -6.121 93.177 1.00 69.00 14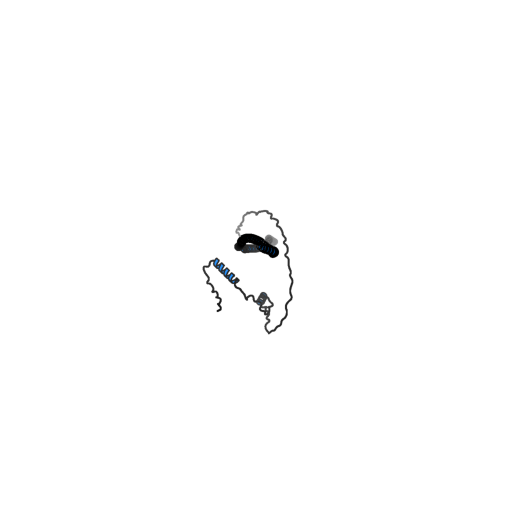8 VAL A CA 1
ATOM 1175 C C . VAL A 1 148 ? -77.631 -5.478 91.789 1.00 69.00 148 VAL A C 1
ATOM 1177 O O . VAL A 1 148 ? -76.545 -5.461 91.214 1.00 69.00 148 VAL A O 1
ATOM 1180 N N . LEU A 1 149 ? -78.701 -4.849 91.288 1.00 71.19 149 LEU A N 1
ATOM 1181 C CA . LEU A 1 149 ? -78.672 -4.059 90.048 1.00 71.19 149 LEU A CA 1
ATOM 1182 C C . LEU A 1 149 ? -77.675 -2.891 90.115 1.00 71.19 149 LEU A C 1
ATOM 1184 O O . LEU A 1 149 ? -76.896 -2.692 89.183 1.00 71.19 149 LEU A O 1
ATOM 1188 N N . ASN A 1 150 ? -77.635 -2.168 91.236 1.00 71.62 150 ASN A N 1
ATOM 1189 C CA . ASN A 1 150 ? -76.705 -1.057 91.449 1.00 71.62 150 ASN A CA 1
ATOM 1190 C C . ASN A 1 150 ? -75.240 -1.517 91.510 1.00 71.62 150 ASN A C 1
ATOM 1192 O O . ASN A 1 150 ? -74.355 -0.766 91.107 1.00 71.62 150 ASN A O 1
ATOM 1196 N N . LYS A 1 151 ? -74.969 -2.748 91.965 1.00 75.31 151 LYS A N 1
ATOM 1197 C CA . LYS A 1 151 ? -73.620 -3.339 91.939 1.00 75.31 151 LYS A CA 1
ATOM 1198 C C . LYS A 1 151 ? -73.234 -3.922 90.573 1.00 75.31 151 LYS A C 1
ATOM 1200 O O . LYS A 1 151 ? -72.058 -3.891 90.233 1.00 75.31 151 LYS A O 1
ATOM 1205 N N . LEU A 1 152 ? -74.190 -4.422 89.786 1.00 78.12 152 LEU A N 1
ATOM 1206 C CA . LEU A 1 152 ? -73.948 -5.011 88.457 1.00 78.12 152 LEU A CA 1
ATOM 1207 C C . LEU A 1 152 ? -73.817 -3.968 87.334 1.00 78.12 152 LEU A C 1
ATOM 1209 O O . LEU A 1 152 ? -73.069 -4.182 86.381 1.00 78.12 152 LEU A O 1
ATOM 1213 N N . SER A 1 153 ? -74.513 -2.837 87.453 1.00 86.75 153 SER A N 1
ATOM 1214 C CA . SER A 1 153 ? -74.460 -1.698 86.522 1.00 86.75 153 SER A CA 1
ATOM 1215 C C . SER A 1 153 ? -73.030 -1.247 86.145 1.00 86.75 153 SER A C 1
ATOM 1217 O O . SER A 1 153 ? -72.714 -1.241 84.950 1.00 86.75 153 SER A O 1
ATOM 1219 N N . PRO A 1 154 ? -72.123 -0.939 87.099 1.00 86.75 154 PRO A N 1
ATOM 1220 C CA . PRO A 1 154 ? -70.763 -0.509 86.766 1.00 86.75 154 PRO A CA 1
ATOM 1221 C C . PRO A 1 154 ? -69.938 -1.613 86.091 1.00 86.75 154 PRO A C 1
ATOM 1223 O O . PRO A 1 154 ? -69.152 -1.322 85.192 1.00 86.75 154 PRO A O 1
ATOM 1226 N N . SER A 1 155 ? -70.142 -2.883 86.455 1.00 86.44 155 SER A N 1
ATOM 1227 C CA . SER A 1 155 ? -69.456 -4.013 85.814 1.00 86.44 155 SER A CA 1
ATOM 1228 C C . SER A 1 155 ? -69.892 -4.206 84.359 1.00 86.44 155 SER A C 1
ATOM 1230 O O . SER A 1 155 ? -69.052 -4.460 83.495 1.00 86.44 155 SER A O 1
ATOM 1232 N N . LEU A 1 156 ? -71.186 -4.038 84.066 1.00 89.69 156 LEU A N 1
ATOM 1233 C CA . LEU A 1 156 ? -71.717 -4.062 82.700 1.00 89.69 156 LEU A CA 1
ATOM 1234 C C . LEU A 1 156 ? -71.214 -2.877 81.866 1.00 89.69 156 LEU A C 1
ATOM 1236 O O . LEU A 1 156 ? -70.808 -3.074 80.721 1.00 89.69 156 LEU A O 1
ATOM 1240 N N . GLN A 1 157 ? -71.183 -1.663 82.430 1.00 92.88 157 GLN A N 1
ATOM 1241 C CA . GLN A 1 157 ? -70.627 -0.499 81.732 1.00 92.88 157 GLN A CA 1
ATOM 1242 C C . GLN A 1 157 ? -69.136 -0.659 81.429 1.00 92.88 157 GLN A C 1
ATOM 1244 O O . GLN A 1 157 ? -68.687 -0.314 80.334 1.00 92.88 157 GLN A O 1
ATOM 1249 N N . GLU A 1 158 ? -68.362 -1.223 82.356 1.00 93.50 158 GLU A N 1
ATOM 1250 C CA . GLU A 1 158 ? -66.941 -1.452 82.119 1.00 93.50 158 GLU A CA 1
ATOM 1251 C C . GLU A 1 158 ? -66.695 -2.556 81.078 1.00 93.50 158 GLU A C 1
ATOM 1253 O O . GLU A 1 158 ? -65.792 -2.430 80.247 1.00 93.50 158 GLU A O 1
ATOM 1258 N N . ALA A 1 159 ? -67.512 -3.615 81.068 1.00 94.75 159 ALA A N 1
ATOM 1259 C CA . ALA A 1 159 ? -67.469 -4.641 80.026 1.00 94.75 159 ALA A CA 1
ATOM 1260 C C . ALA A 1 159 ? -67.748 -4.046 78.634 1.00 94.75 159 ALA A C 1
ATOM 1262 O O . ALA A 1 159 ? -66.975 -4.286 77.705 1.00 94.75 159 ALA A O 1
ATOM 1263 N N . LEU A 1 160 ? -68.775 -3.197 78.512 1.00 95.12 160 LEU A N 1
ATOM 1264 C CA . LEU A 1 160 ? -69.104 -2.498 77.266 1.00 95.12 160 LEU A CA 1
ATOM 1265 C C . LEU A 1 160 ? -67.971 -1.558 76.813 1.00 95.12 160 LEU A C 1
ATOM 1267 O O . LEU A 1 160 ? -67.628 -1.520 75.630 1.00 95.12 160 LEU A O 1
ATOM 1271 N N . HIS A 1 161 ? -67.343 -0.826 77.741 1.00 96.00 161 HIS A N 1
ATOM 1272 C CA . HIS A 1 161 ? -66.214 0.054 77.423 1.00 96.00 161 HIS A CA 1
ATOM 1273 C C . HIS A 1 161 ? -64.988 -0.730 76.924 1.00 96.00 161 HIS A C 1
ATOM 1275 O O . HIS A 1 161 ? -64.376 -0.353 75.920 1.00 96.00 161 HIS A O 1
ATOM 1281 N N . ARG A 1 162 ? -64.651 -1.856 77.573 1.00 97.06 162 ARG A N 1
ATOM 1282 C CA . ARG A 1 162 ? -63.584 -2.763 77.113 1.00 97.06 162 ARG A CA 1
ATOM 1283 C C . ARG A 1 162 ? -63.883 -3.324 75.724 1.00 97.06 162 ARG A C 1
ATOM 1285 O O . ARG A 1 162 ? -62.963 -3.410 74.914 1.00 97.06 162 ARG A O 1
ATOM 1292 N N . GLU A 1 163 ? -65.140 -3.667 75.438 1.00 96.56 163 GLU A N 1
ATOM 1293 C CA . GLU A 1 163 ? -65.566 -4.161 74.125 1.00 96.56 163 GLU A CA 1
ATOM 1294 C C . GLU A 1 163 ? -65.388 -3.100 73.029 1.00 96.56 163 GLU A C 1
ATOM 1296 O O . GLU A 1 163 ? -64.811 -3.392 71.980 1.00 96.56 163 GLU A O 1
ATOM 1301 N N . LEU A 1 164 ? -65.809 -1.853 73.276 1.00 96.69 164 LEU A N 1
ATOM 1302 C CA . LEU A 1 164 ? -65.613 -0.746 72.334 1.00 96.69 164 LEU A CA 1
ATOM 1303 C C . LEU A 1 164 ? -64.121 -0.488 72.071 1.00 96.69 164 LEU A C 1
ATOM 1305 O O . LEU A 1 164 ? -63.713 -0.322 70.920 1.00 96.69 164 LEU A O 1
ATOM 1309 N N . LEU A 1 165 ? -63.292 -0.527 73.120 1.00 97.56 165 LEU A N 1
ATOM 1310 C CA . LEU A 1 165 ? -61.842 -0.379 72.993 1.00 97.56 165 LEU A CA 1
ATOM 1311 C C . LEU A 1 165 ? -61.216 -1.528 72.186 1.00 97.56 165 LEU A C 1
ATOM 1313 O O . LEU A 1 165 ? -60.328 -1.293 71.368 1.00 97.56 165 LEU A O 1
ATOM 1317 N N . LEU A 1 166 ? -61.672 -2.769 72.388 1.00 97.94 166 LEU A N 1
ATOM 1318 C CA . LEU A 1 166 ? -61.233 -3.935 71.613 1.00 97.94 166 LEU A CA 1
ATOM 1319 C C . LEU A 1 166 ? -61.622 -3.815 70.138 1.00 97.94 166 LEU A C 1
ATOM 1321 O O . LEU A 1 166 ? -60.792 -4.090 69.274 1.00 97.94 166 LEU A O 1
ATOM 1325 N N . LYS A 1 167 ? -62.839 -3.345 69.846 1.00 97.56 167 LYS A N 1
ATOM 1326 C CA . LYS A 1 167 ? -63.295 -3.063 68.478 1.00 97.56 167 LYS A CA 1
ATOM 1327 C C . LYS A 1 167 ? -62.421 -2.007 67.809 1.00 97.56 167 LYS A C 1
ATOM 1329 O O . LYS A 1 167 ? -61.958 -2.228 66.694 1.00 97.56 167 LYS A O 1
ATOM 1334 N N . GLN A 1 168 ? -62.109 -0.911 68.501 1.00 98.19 168 GLN A N 1
ATOM 1335 C CA . GLN A 1 168 ? -61.216 0.113 67.956 1.00 98.19 168 GLN A CA 1
ATOM 1336 C C . GLN A 1 168 ? -59.795 -0.417 67.724 1.00 98.19 168 GLN A C 1
ATOM 1338 O O . GLN A 1 168 ? -59.215 -0.175 66.668 1.00 98.19 168 GLN A O 1
ATOM 1343 N N . LYS A 1 169 ? -59.247 -1.198 68.664 1.00 98.12 169 LYS A N 1
ATOM 1344 C CA . LYS A 1 169 ? -57.952 -1.871 68.480 1.00 98.12 169 LYS A CA 1
ATOM 1345 C C . LYS A 1 169 ? -57.963 -2.812 67.277 1.00 98.12 169 LYS A C 1
ATOM 1347 O O . LYS A 1 169 ? -56.973 -2.863 66.557 1.00 98.12 169 LYS A O 1
ATOM 1352 N N . MET A 1 170 ? -59.065 -3.526 67.046 1.00 98.12 170 MET A N 1
ATOM 1353 C CA . MET A 1 170 ? -59.215 -4.416 65.896 1.00 98.12 170 MET A CA 1
ATOM 1354 C C . MET A 1 170 ? -59.186 -3.642 64.575 1.00 98.12 170 MET A C 1
ATOM 1356 O O . MET A 1 170 ? -58.461 -4.037 63.667 1.00 98.12 170 MET A O 1
ATOM 1360 N N . VAL A 1 171 ? -59.906 -2.518 64.489 1.00 98.19 171 VAL A N 1
ATOM 1361 C CA . VAL A 1 171 ? -59.905 -1.650 63.296 1.00 98.19 171 VAL A CA 1
ATOM 1362 C C . VAL A 1 171 ? -58.498 -1.121 63.013 1.00 98.19 171 VAL A C 1
ATOM 1364 O O . VAL A 1 171 ? -57.998 -1.278 61.903 1.00 98.19 171 VAL A O 1
ATOM 1367 N N . ILE A 1 172 ? -57.814 -0.597 64.034 1.00 97.25 172 ILE A N 1
ATOM 1368 C CA . ILE A 1 172 ? -56.440 -0.092 63.890 1.00 97.25 172 ILE A CA 1
ATOM 1369 C C . ILE A 1 172 ? -55.492 -1.212 63.444 1.00 97.25 172 ILE A C 1
ATOM 1371 O O . ILE A 1 172 ? -54.686 -1.016 62.538 1.00 97.25 172 ILE A O 1
ATOM 1375 N N . LEU A 1 173 ? -55.578 -2.400 64.051 1.00 98.06 173 LEU A N 1
ATOM 1376 C CA . LEU A 1 173 ? -54.755 -3.539 63.642 1.00 98.06 173 LEU A CA 1
ATOM 1377 C C . LEU A 1 173 ? -55.017 -3.918 62.185 1.00 98.06 173 LEU A C 1
ATOM 1379 O O . LEU A 1 173 ? -54.065 -4.148 61.446 1.00 98.06 173 LEU A O 1
ATOM 1383 N N . GLN A 1 174 ? -56.276 -3.953 61.754 1.00 98.19 174 GLN A N 1
ATOM 1384 C CA . GLN A 1 174 ? -56.639 -4.281 60.380 1.00 98.19 174 GLN A CA 1
ATOM 1385 C C . GLN A 1 174 ? -56.090 -3.254 59.375 1.00 98.19 174 GLN A C 1
ATOM 1387 O O . GLN A 1 174 ? -55.539 -3.642 58.343 1.00 98.19 174 GLN A O 1
ATOM 1392 N N . GLU A 1 175 ? -56.162 -1.960 59.695 1.00 98.12 175 GLU A N 1
ATOM 1393 C CA . GLU A 1 175 ? -55.568 -0.882 58.893 1.00 98.12 175 GLU A CA 1
ATOM 1394 C C . GLU A 1 175 ? -54.039 -0.996 58.816 1.00 98.12 175 GLU A C 1
ATOM 1396 O O . GLU A 1 175 ? -53.450 -0.886 57.733 1.00 98.12 175 GLU A O 1
ATOM 1401 N N . LEU A 1 176 ? -53.383 -1.281 59.945 1.00 98.31 176 LEU A N 1
ATOM 1402 C CA . LEU A 1 176 ? -51.938 -1.500 60.000 1.00 98.31 176 LEU A CA 1
ATOM 1403 C C . LEU A 1 176 ? -51.523 -2.733 59.192 1.00 98.31 176 LEU A C 1
ATOM 1405 O O . LEU A 1 176 ? -50.547 -2.665 58.447 1.00 98.31 176 LEU A O 1
ATOM 1409 N N . PHE A 1 177 ? -52.272 -3.836 59.281 1.00 98.38 177 PHE A N 1
ATOM 1410 C CA . PHE A 1 177 ? -52.021 -5.038 58.484 1.00 98.38 177 PHE A CA 1
ATOM 1411 C C . PHE A 1 177 ? -52.182 -4.772 56.987 1.00 98.38 177 PHE A C 1
ATOM 1413 O O . PHE A 1 177 ? -51.320 -5.178 56.210 1.00 98.38 177 PHE A O 1
ATOM 1420 N N . SER A 1 178 ? -53.230 -4.052 56.578 1.00 98.31 178 SER A N 1
ATOM 1421 C CA . SER A 1 178 ? -53.426 -3.649 55.180 1.00 98.31 178 SER A CA 1
ATOM 1422 C C . SER A 1 178 ? -52.259 -2.794 54.675 1.00 98.31 178 SER A C 1
ATOM 1424 O O . SER A 1 178 ? -51.709 -3.043 53.601 1.00 98.31 178 SER A O 1
ATOM 1426 N N . THR A 1 179 ? -51.823 -1.825 55.483 1.00 98.38 179 THR A N 1
ATOM 1427 C CA . THR A 1 179 ? -50.691 -0.947 55.157 1.00 98.38 179 THR A CA 1
ATOM 1428 C C . THR A 1 179 ? -49.383 -1.732 55.051 1.00 98.38 179 THR A C 1
ATOM 1430 O O . THR A 1 179 ? -48.623 -1.545 54.100 1.00 98.38 179 THR A O 1
ATOM 1433 N N . LEU A 1 180 ? -49.129 -2.647 55.990 1.00 98.44 180 LEU A N 1
ATOM 1434 C CA . LEU A 1 180 ? -47.942 -3.499 55.995 1.00 98.44 180 LEU A CA 1
ATOM 1435 C C . LEU A 1 180 ? -47.910 -4.425 54.776 1.00 98.44 180 LEU A C 1
ATOM 1437 O O . LEU A 1 180 ? -46.864 -4.552 54.144 1.00 98.44 180 LEU A O 1
ATOM 1441 N N . LEU A 1 181 ? -49.046 -5.035 54.426 1.00 98.25 181 LEU A N 1
ATOM 1442 C CA . LEU A 1 181 ? -49.161 -5.908 53.260 1.00 98.25 181 LEU A CA 1
ATOM 1443 C C . LEU A 1 181 ? -48.919 -5.130 51.962 1.00 98.25 181 LEU A C 1
ATOM 1445 O O . LEU A 1 181 ? -48.177 -5.574 51.093 1.00 98.25 181 LEU A O 1
ATOM 1449 N N . GLN A 1 182 ? -49.487 -3.929 51.839 1.00 98.38 182 GLN A N 1
ATOM 1450 C CA . GLN A 1 182 ? -49.264 -3.091 50.664 1.00 98.38 182 GLN A CA 1
ATOM 1451 C C . GLN A 1 182 ? -47.801 -2.624 50.561 1.00 98.38 182 GLN A C 1
ATOM 1453 O O . GLN A 1 182 ? -47.249 -2.534 49.462 1.00 98.38 182 GLN A O 1
ATOM 1458 N N . ALA A 1 183 ? -47.166 -2.307 51.691 1.00 98.00 183 ALA A N 1
ATOM 1459 C CA . ALA A 1 183 ? -45.761 -1.920 51.731 1.00 98.00 183 ALA A CA 1
ATOM 1460 C C . ALA A 1 183 ? -44.832 -3.096 51.388 1.00 98.00 183 ALA A C 1
ATOM 1462 O O . ALA A 1 183 ? -43.882 -2.911 50.625 1.00 98.00 183 ALA A O 1
ATOM 1463 N N . SER A 1 184 ? -45.113 -4.303 51.893 1.00 98.25 184 SER A N 1
ATOM 1464 C CA . SER A 1 184 ? -44.332 -5.501 51.572 1.00 98.25 184 SER A CA 1
ATOM 1465 C C . SER A 1 184 ? -44.472 -5.885 50.098 1.00 98.25 184 SER A C 1
ATOM 1467 O O . SER A 1 184 ? -43.462 -6.181 49.459 1.00 98.25 184 SER A O 1
ATOM 1469 N N . GLU A 1 185 ? -45.681 -5.774 49.538 1.00 98.44 185 GLU A N 1
ATOM 1470 C CA . GLU A 1 185 ? -45.971 -6.000 48.121 1.00 98.44 185 GLU A CA 1
ATOM 1471 C C . GLU A 1 185 ? -45.125 -5.087 47.220 1.00 98.44 185 GLU A C 1
ATOM 1473 O O . GLU A 1 185 ? -44.384 -5.536 46.345 1.00 98.44 185 GLU A O 1
ATOM 1478 N N . LYS A 1 186 ? -45.155 -3.778 47.493 1.00 97.88 186 LYS A N 1
ATOM 1479 C CA . LYS A 1 186 ? -44.349 -2.791 46.759 1.00 97.88 186 LYS A CA 1
ATOM 1480 C C . LYS A 1 186 ? -42.848 -3.038 46.917 1.00 97.88 186 LYS A C 1
ATOM 1482 O O . LYS A 1 186 ? -42.098 -2.843 45.961 1.00 97.88 186 LYS A O 1
ATOM 1487 N N . SER A 1 187 ? -42.413 -3.464 48.103 1.00 98.25 187 SER A N 1
ATOM 1488 C CA . SER A 1 187 ? -41.005 -3.737 48.398 1.00 98.25 187 SER A CA 1
ATOM 1489 C C . SER A 1 187 ? -40.456 -4.879 47.540 1.00 98.25 187 SER A C 1
ATOM 1491 O O . SER A 1 187 ? -39.458 -4.693 46.842 1.00 98.25 187 SER A O 1
ATOM 1493 N N . TRP A 1 188 ? -41.131 -6.035 47.499 1.00 98.31 188 TRP A N 1
ATOM 1494 C CA . TRP A 1 188 ? -40.639 -7.166 46.704 1.00 98.31 188 TRP A CA 1
ATOM 1495 C C . TRP A 1 188 ? -40.726 -6.896 45.196 1.00 98.31 188 TRP A C 1
ATOM 1497 O O . TRP A 1 188 ? -39.827 -7.288 44.450 1.00 98.31 188 TRP A O 1
ATOM 1507 N N . GLN A 1 189 ? -41.756 -6.175 44.736 1.00 98.50 189 GLN A N 1
ATOM 1508 C CA . GLN A 1 189 ? -41.859 -5.750 43.338 1.00 98.50 189 GLN A CA 1
ATOM 1509 C C . GLN A 1 189 ? -40.714 -4.803 42.952 1.00 98.50 189 GLN A C 1
ATOM 1511 O O . GLN A 1 189 ? -40.129 -4.934 41.874 1.00 98.50 189 GLN A O 1
ATOM 1516 N N . GLY A 1 190 ? -40.365 -3.864 43.837 1.00 98.06 190 GLY A N 1
ATOM 1517 C CA . GLY A 1 190 ? -39.201 -2.993 43.681 1.00 98.06 190 GLY A CA 1
ATOM 1518 C C . GLY A 1 190 ? -37.903 -3.795 43.578 1.00 98.06 190 GLY A C 1
ATOM 1519 O O . GLY A 1 190 ? -37.153 -3.618 42.617 1.00 98.06 190 GLY A O 1
ATOM 1520 N N . GLN A 1 191 ? -37.699 -4.740 44.499 1.00 98.31 191 GLN A N 1
ATOM 1521 C CA . GLN A 1 191 ? -36.520 -5.608 44.530 1.00 98.31 191 GLN A CA 1
ATOM 1522 C C . GLN A 1 191 ? -36.365 -6.426 43.239 1.00 98.31 191 GLN A C 1
ATOM 1524 O O . GLN A 1 191 ? -35.288 -6.464 42.646 1.00 98.31 191 GLN A O 1
ATOM 1529 N N . LEU A 1 192 ? -37.451 -7.027 42.745 1.00 98.19 192 LEU A N 1
ATOM 1530 C CA . LEU A 1 192 ? -37.438 -7.797 41.499 1.00 98.19 192 LEU A CA 1
ATOM 1531 C C . LEU A 1 192 ? -37.054 -6.930 40.289 1.00 98.19 192 LEU A C 1
ATOM 1533 O O . LEU A 1 192 ? -36.302 -7.362 39.409 1.00 98.19 192 LEU A O 1
ATOM 1537 N N . ASN A 1 193 ? -37.577 -5.703 40.226 1.00 98.00 193 ASN A N 1
ATOM 1538 C CA . ASN A 1 193 ? -37.250 -4.762 39.157 1.00 98.00 193 ASN A CA 1
ATOM 1539 C C . ASN A 1 193 ? -35.778 -4.338 39.205 1.00 98.00 193 ASN A C 1
ATOM 1541 O O . ASN A 1 193 ? -35.125 -4.282 38.159 1.00 98.00 193 ASN A O 1
ATOM 1545 N N . GLU A 1 194 ? -35.242 -4.092 40.399 1.00 98.06 194 GLU A N 1
ATOM 1546 C CA . GLU A 1 194 ? -33.825 -3.799 40.599 1.00 98.06 194 GLU A CA 1
ATOM 1547 C C . GLU A 1 194 ? -32.945 -4.968 40.141 1.00 98.06 194 GLU A C 1
ATOM 1549 O O . GLU A 1 194 ? -32.008 -4.768 39.366 1.00 98.06 194 GLU A O 1
ATOM 1554 N N . ASP A 1 195 ? -33.285 -6.199 40.522 1.00 98.50 195 ASP A N 1
ATOM 1555 C CA . ASP A 1 195 ? -32.540 -7.396 40.126 1.00 98.50 195 ASP A CA 1
ATOM 1556 C C . ASP A 1 195 ? -32.566 -7.613 38.607 1.00 98.50 195 ASP A C 1
ATOM 1558 O O . ASP A 1 195 ? -31.543 -7.929 37.990 1.00 98.50 195 ASP A O 1
ATOM 1562 N N . LYS A 1 196 ? -33.710 -7.360 37.961 1.00 98.56 196 LYS A N 1
ATOM 1563 C CA . LYS A 1 196 ? -33.833 -7.387 36.496 1.00 98.56 196 LYS A CA 1
ATOM 1564 C C . LYS A 1 196 ? -32.914 -6.359 35.834 1.00 98.56 196 LYS A C 1
ATOM 1566 O O . LYS A 1 196 ? -32.268 -6.676 34.831 1.00 98.56 196 LYS A O 1
ATOM 1571 N N . LEU A 1 197 ? -32.846 -5.141 36.370 1.00 98.38 197 LEU A N 1
ATOM 1572 C CA . LEU A 1 197 ? -31.961 -4.092 35.861 1.00 98.38 197 LEU A CA 1
ATOM 1573 C C . LEU A 1 197 ? -30.486 -4.427 36.109 1.00 98.38 197 LEU A C 1
ATOM 1575 O O . LEU A 1 197 ? -29.693 -4.312 35.180 1.00 98.38 197 LEU A O 1
ATOM 1579 N N . LYS A 1 198 ? -30.124 -4.945 37.287 1.00 98.44 198 LYS A N 1
ATOM 1580 C CA . LYS A 1 198 ? -28.768 -5.431 37.603 1.00 98.44 198 LYS A CA 1
ATOM 1581 C C . LYS A 1 198 ? -28.317 -6.550 36.667 1.00 98.44 198 LYS A C 1
ATOM 1583 O O . LYS A 1 198 ? -27.156 -6.601 36.269 1.00 98.44 198 LYS A O 1
ATOM 1588 N N . CYS A 1 199 ? -29.213 -7.463 36.298 1.00 98.25 199 CYS A N 1
ATOM 1589 C CA . CYS A 1 199 ? -28.921 -8.497 35.305 1.00 98.25 199 CYS A CA 1
ATOM 1590 C C . CYS A 1 199 ? -28.653 -7.901 33.917 1.00 98.25 199 CYS A C 1
ATOM 1592 O O . CYS A 1 199 ? -27.684 -8.293 33.270 1.00 98.25 199 CYS A O 1
ATOM 1594 N N . LYS A 1 200 ? -29.464 -6.932 33.471 1.00 98.44 200 LYS A N 1
ATOM 1595 C CA . LYS A 1 200 ? -29.233 -6.225 32.200 1.00 98.44 200 LYS A CA 1
ATOM 1596 C C . LYS A 1 200 ? -27.926 -5.434 32.210 1.00 98.44 200 LYS A C 1
ATOM 1598 O O . LYS A 1 200 ? -27.189 -5.502 31.233 1.00 98.44 200 LYS A O 1
ATOM 1603 N N . LEU A 1 201 ? -27.637 -4.732 33.306 1.00 98.12 201 LEU A N 1
ATOM 1604 C CA . LEU A 1 201 ? -26.401 -3.975 33.494 1.00 98.12 201 LEU A CA 1
ATOM 1605 C C . LEU A 1 201 ? -25.187 -4.896 33.329 1.00 98.12 201 LEU A C 1
ATOM 1607 O O . LEU A 1 201 ? -24.373 -4.669 32.443 1.00 98.12 201 LEU A O 1
ATOM 1611 N N . ARG A 1 202 ? -25.151 -6.010 34.073 1.00 98.38 202 ARG A N 1
ATOM 1612 C CA . ARG A 1 202 ? -24.084 -7.016 33.959 1.00 98.38 202 ARG A CA 1
ATOM 1613 C C . ARG A 1 202 ? -23.967 -7.596 32.551 1.00 98.38 202 ARG A C 1
ATOM 1615 O O . ARG A 1 202 ? -22.864 -7.838 32.075 1.00 98.38 202 ARG A O 1
ATOM 1622 N N . ALA A 1 203 ? -25.087 -7.840 31.868 1.00 98.06 203 ALA A N 1
ATOM 1623 C CA . ALA A 1 203 ? -25.059 -8.337 30.494 1.00 98.06 203 ALA A CA 1
ATOM 1624 C C . ALA A 1 203 ? -24.418 -7.325 29.527 1.00 98.06 203 ALA A C 1
ATOM 1626 O O . ALA A 1 203 ? -23.593 -7.720 28.705 1.00 98.06 203 ALA A O 1
ATOM 1627 N N . LEU A 1 204 ? -24.758 -6.037 29.643 1.00 97.88 204 LEU A N 1
ATOM 1628 C CA . LEU A 1 204 ? -24.171 -4.969 28.829 1.00 97.88 204 LEU A CA 1
ATOM 1629 C C . LEU A 1 204 ? -22.694 -4.728 29.167 1.00 97.88 204 LEU A C 1
ATOM 1631 O O . LEU A 1 204 ? -21.884 -4.584 28.256 1.00 97.88 204 LEU A O 1
ATOM 1635 N N . GLU A 1 205 ? -22.322 -4.753 30.447 1.00 97.56 205 GLU A N 1
ATOM 1636 C CA . GLU A 1 205 ? -20.923 -4.674 30.889 1.00 97.56 205 GLU A CA 1
ATOM 1637 C C . GLU A 1 205 ? -20.090 -5.820 30.306 1.00 97.56 205 GLU A C 1
ATOM 1639 O O . GLU A 1 205 ? -19.022 -5.583 29.745 1.00 97.56 205 GLU A O 1
ATOM 1644 N N . ASN A 1 206 ? -20.609 -7.051 30.343 1.00 96.12 206 ASN A N 1
ATOM 1645 C CA . ASN A 1 206 ? -19.944 -8.209 29.746 1.00 96.12 206 ASN A CA 1
ATOM 1646 C C . ASN A 1 206 ? -19.783 -8.067 28.225 1.00 96.12 206 ASN A C 1
ATOM 1648 O O . ASN A 1 206 ? -18.743 -8.437 27.684 1.00 96.12 206 ASN A O 1
ATOM 1652 N N . GLN A 1 207 ? -20.788 -7.530 27.523 1.00 95.88 207 GLN A N 1
ATOM 1653 C CA . GLN A 1 207 ? -20.691 -7.264 26.083 1.00 95.88 207 GLN A CA 1
ATOM 1654 C C . GLN A 1 207 ? -19.630 -6.206 25.778 1.00 95.88 207 GLN A C 1
ATOM 1656 O O . GLN A 1 207 ? -18.802 -6.405 24.890 1.00 95.88 207 GLN A O 1
ATOM 1661 N N . LEU A 1 208 ? -19.615 -5.107 26.534 1.00 92.56 208 LEU A N 1
ATOM 1662 C CA . LEU A 1 208 ? -18.618 -4.052 26.386 1.00 92.56 208 LEU A CA 1
ATOM 1663 C C . LEU A 1 208 ? -17.207 -4.578 26.662 1.00 92.56 208 LEU A C 1
ATOM 1665 O O . LEU A 1 208 ? -16.279 -4.303 25.899 1.00 92.56 208 LEU A O 1
ATOM 1669 N N . GLN A 1 209 ? -17.046 -5.374 27.718 1.00 92.69 209 GLN A N 1
ATOM 1670 C CA . GLN A 1 209 ? -15.779 -6.003 28.061 1.00 92.69 209 GLN A CA 1
ATOM 1671 C C . GLN A 1 209 ? -15.319 -6.969 26.964 1.00 92.69 209 GLN A C 1
ATOM 1673 O O . GLN A 1 209 ? -14.157 -6.919 26.566 1.00 92.69 209 GLN A O 1
ATOM 1678 N N . ALA A 1 210 ? -16.221 -7.796 26.427 1.00 88.69 210 ALA A N 1
ATOM 1679 C CA . ALA A 1 210 ? -15.919 -8.699 25.321 1.00 88.69 210 ALA A CA 1
ATOM 1680 C C . ALA A 1 210 ? -15.498 -7.934 24.058 1.00 88.69 210 ALA A C 1
ATOM 1682 O O . ALA A 1 210 ? -14.473 -8.272 23.471 1.00 88.69 210 ALA A O 1
ATOM 1683 N N . CYS A 1 211 ? -16.214 -6.866 23.688 1.00 84.62 211 CYS A N 1
ATOM 1684 C CA . CYS A 1 211 ? -15.824 -5.982 22.585 1.00 84.62 211 CYS A CA 1
ATOM 1685 C C . CYS A 1 211 ? -14.420 -5.407 22.814 1.00 84.62 211 CYS A C 1
ATOM 1687 O O . CYS A 1 211 ? -13.540 -5.549 21.968 1.00 84.62 211 CYS A O 1
ATOM 1689 N N . THR A 1 212 ? -14.173 -4.845 23.995 1.00 86.31 212 THR A N 1
ATOM 1690 C CA . THR A 1 212 ? -12.882 -4.238 24.356 1.00 86.31 212 THR A CA 1
ATOM 1691 C C . THR A 1 212 ? -11.730 -5.250 24.328 1.00 86.31 212 THR A C 1
ATOM 1693 O O . THR A 1 212 ? -10.618 -4.916 23.931 1.00 86.31 212 THR A O 1
ATOM 1696 N N . GLN A 1 213 ? -11.981 -6.503 24.716 1.00 82.25 213 GLN A N 1
ATOM 1697 C CA . GLN A 1 213 ? -10.992 -7.581 24.641 1.00 82.25 213 GLN A CA 1
ATOM 1698 C C . GLN A 1 213 ?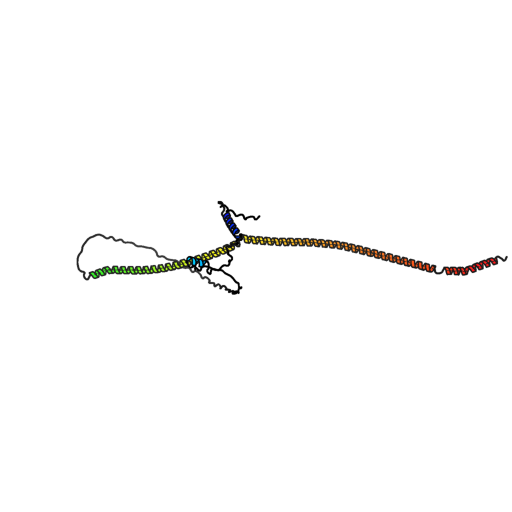 -10.802 -8.124 23.221 1.00 82.25 213 GLN A C 1
ATOM 1700 O O . GLN A 1 213 ? -9.684 -8.480 22.857 1.00 82.25 213 GLN A O 1
ATOM 1705 N N . SER A 1 214 ? -11.862 -8.196 22.411 1.00 74.94 214 SER A N 1
ATOM 1706 C CA . SER A 1 214 ? -11.774 -8.633 21.011 1.00 74.94 214 SER A CA 1
ATOM 1707 C C . SER A 1 214 ? -11.005 -7.637 20.138 1.00 74.94 214 SER A C 1
ATOM 1709 O O . SER A 1 214 ? -10.249 -8.049 19.263 1.00 74.94 214 SER A O 1
ATOM 1711 N N . TYR A 1 215 ? -11.088 -6.345 20.463 1.00 70.06 215 TYR A N 1
ATOM 1712 C CA . TYR A 1 215 ? -10.190 -5.300 19.970 1.00 70.06 215 TYR A CA 1
ATOM 1713 C C . TYR A 1 215 ? -9.053 -5.066 20.961 1.00 70.06 215 TYR A C 1
ATOM 1715 O O . TYR A 1 215 ? -8.777 -3.935 21.370 1.00 70.06 215 TYR A O 1
ATOM 1723 N N . SER A 1 216 ? -8.396 -6.150 21.382 1.00 80.50 216 SER A N 1
ATOM 1724 C CA . SER A 1 216 ? -7.217 -6.022 22.227 1.00 80.50 216 SER A CA 1
ATOM 1725 C C . SER A 1 216 ? -6.215 -5.094 21.542 1.00 80.50 216 SER A C 1
ATOM 1727 O O . SER A 1 216 ? -6.055 -5.106 20.316 1.00 80.50 216 SER A O 1
ATOM 1729 N N . LYS A 1 217 ? -5.509 -4.293 22.346 1.00 82.94 217 LYS A N 1
ATOM 1730 C CA . LYS A 1 217 ? -4.433 -3.416 21.860 1.00 82.94 217 LYS A CA 1
ATOM 1731 C C . LYS A 1 217 ? -3.456 -4.177 20.954 1.00 82.94 217 LYS A C 1
ATOM 1733 O O . LYS A 1 217 ? -2.924 -3.598 20.019 1.00 82.94 217 LYS A O 1
ATOM 1738 N N . GLU A 1 218 ? -3.270 -5.471 21.204 1.00 85.12 218 GLU A N 1
ATOM 1739 C CA . GLU A 1 218 ? -2.416 -6.365 20.424 1.00 85.12 218 GLU A CA 1
ATOM 1740 C C . GLU A 1 218 ? -2.952 -6.659 19.015 1.00 85.12 218 GLU A C 1
ATOM 1742 O O . GLU A 1 218 ? -2.192 -6.616 18.054 1.00 85.12 218 GLU A O 1
ATOM 1747 N N . CYS A 1 219 ? -4.260 -6.897 18.860 1.00 87.38 219 CYS A N 1
ATOM 1748 C CA . CYS A 1 219 ? -4.879 -7.108 17.549 1.00 87.38 219 CYS A CA 1
ATOM 1749 C C . CYS A 1 219 ? -4.741 -5.859 16.665 1.00 87.38 219 CYS A C 1
ATOM 1751 O O . CYS A 1 219 ? -4.304 -5.944 15.519 1.00 87.38 219 CYS A O 1
ATOM 1753 N N . VAL A 1 220 ? -5.022 -4.681 17.233 1.00 90.44 220 VAL A N 1
ATOM 1754 C CA . VAL A 1 220 ? -4.883 -3.397 16.528 1.00 90.44 220 VAL A CA 1
ATOM 1755 C C . VAL A 1 220 ? -3.423 -3.118 16.163 1.00 90.44 220 VAL A C 1
ATOM 1757 O O . VAL A 1 220 ? -3.138 -2.740 15.029 1.00 90.44 220 VAL A O 1
ATOM 1760 N N . LYS A 1 221 ? -2.480 -3.355 17.087 1.00 92.88 221 LYS A N 1
ATOM 1761 C CA . LYS A 1 221 ? -1.040 -3.255 16.802 1.00 92.88 221 LYS A CA 1
ATOM 1762 C C . LYS A 1 221 ? -0.616 -4.186 15.671 1.00 92.88 221 LYS A C 1
ATOM 1764 O O . LYS A 1 221 ? 0.133 -3.758 14.803 1.00 92.88 221 LYS A O 1
ATOM 1769 N N . LYS A 1 222 ? -1.104 -5.429 15.658 1.00 95.25 222 LYS A N 1
ATOM 1770 C CA . LYS A 1 222 ? -0.784 -6.397 14.605 1.00 95.25 222 LYS A CA 1
ATOM 1771 C C . LYS A 1 222 ? -1.231 -5.896 13.231 1.00 95.25 222 LYS A C 1
ATOM 1773 O O . LYS A 1 222 ? -0.431 -5.922 12.305 1.00 95.25 222 LYS A O 1
ATOM 1778 N N . VAL A 1 223 ? -2.460 -5.384 13.124 1.00 95.31 223 VAL A N 1
ATOM 1779 C CA . VAL A 1 223 ? -2.972 -4.798 11.873 1.00 95.31 223 VAL A CA 1
ATOM 1780 C C . VAL A 1 223 ? -2.138 -3.586 11.449 1.00 95.31 223 VAL A C 1
ATOM 1782 O O . VAL A 1 223 ? -1.801 -3.466 10.279 1.00 95.31 223 VAL A O 1
ATOM 1785 N N . LEU A 1 224 ? -1.760 -2.707 12.383 1.00 96.69 224 LEU A N 1
ATOM 1786 C CA . LEU A 1 224 ? -0.904 -1.554 12.077 1.00 96.69 224 LEU A CA 1
ATOM 1787 C C . LEU A 1 224 ? 0.479 -1.969 11.560 1.00 96.69 224 LEU A C 1
ATOM 1789 O O . LEU A 1 224 ? 0.948 -1.395 10.583 1.00 96.69 224 LEU A O 1
ATOM 1793 N N . ILE A 1 225 ? 1.111 -2.967 12.185 1.00 97.06 225 ILE A N 1
ATOM 1794 C CA . ILE A 1 225 ? 2.408 -3.496 11.740 1.00 97.06 225 ILE A CA 1
ATOM 1795 C C . ILE A 1 225 ? 2.280 -4.098 10.337 1.00 97.06 225 ILE A C 1
ATOM 1797 O O . ILE A 1 225 ? 3.096 -3.800 9.475 1.00 97.06 225 ILE A O 1
ATOM 1801 N N . GLU A 1 226 ? 1.244 -4.901 10.092 1.00 98.19 226 GLU A N 1
ATOM 1802 C CA . GLU A 1 226 ? 1.010 -5.526 8.786 1.00 98.19 226 GLU A CA 1
ATOM 1803 C C . GLU A 1 226 ? 0.747 -4.486 7.685 1.00 98.19 226 GLU A C 1
ATOM 1805 O O . GLU A 1 226 ? 1.251 -4.614 6.573 1.00 98.19 226 GLU A O 1
ATOM 1810 N N . MET A 1 227 ? 0.014 -3.414 7.995 1.00 98.00 227 MET A N 1
ATOM 1811 C CA . MET A 1 227 ? -0.198 -2.306 7.059 1.00 98.00 227 MET A CA 1
ATOM 1812 C C . MET A 1 227 ? 1.081 -1.525 6.761 1.00 98.00 227 MET A C 1
ATOM 1814 O O . MET A 1 227 ? 1.317 -1.167 5.606 1.00 98.00 227 MET A O 1
ATOM 1818 N N . GLU A 1 228 ? 1.916 -1.276 7.768 1.00 98.31 228 GLU A N 1
ATOM 1819 C CA . GLU A 1 228 ? 3.192 -0.592 7.557 1.00 98.31 228 GLU A CA 1
ATOM 1820 C C . GLU A 1 228 ? 4.166 -1.462 6.743 1.00 98.31 228 GLU A C 1
ATOM 1822 O O . GLU A 1 228 ? 4.811 -0.952 5.831 1.00 98.31 228 GLU A O 1
ATOM 1827 N N . ASP A 1 229 ? 4.204 -2.775 6.979 1.00 98.56 229 ASP A N 1
ATOM 1828 C CA . ASP A 1 229 ? 5.015 -3.723 6.201 1.00 98.56 229 ASP A CA 1
ATOM 1829 C C . ASP A 1 229 ? 4.571 -3.799 4.729 1.00 98.56 229 ASP A C 1
ATOM 1831 O O . ASP A 1 229 ? 5.388 -3.738 3.803 1.00 98.56 229 ASP A O 1
ATOM 1835 N N . GLN A 1 230 ? 3.257 -3.832 4.481 1.00 98.56 230 GLN A N 1
ATOM 1836 C CA . GLN A 1 230 ? 2.719 -3.770 3.121 1.00 98.56 230 GLN A CA 1
ATOM 1837 C C . GLN A 1 230 ? 3.107 -2.466 2.424 1.00 98.56 230 GLN A C 1
ATOM 1839 O O . GLN A 1 230 ? 3.580 -2.496 1.286 1.00 98.56 230 GLN A O 1
ATOM 1844 N N . LYS A 1 231 ? 2.947 -1.324 3.100 1.00 98.50 231 LYS A N 1
ATOM 1845 C CA . LYS A 1 231 ? 3.347 -0.016 2.570 1.00 98.50 231 LYS A CA 1
ATOM 1846 C C . LYS A 1 231 ? 4.834 0.001 2.205 1.00 98.50 231 LYS A C 1
ATOM 1848 O O . LYS A 1 231 ? 5.169 0.394 1.088 1.00 98.50 231 LYS A O 1
ATOM 1853 N N . GLN A 1 232 ? 5.704 -0.465 3.100 1.00 98.62 232 GLN A N 1
ATOM 1854 C CA . GLN A 1 232 ? 7.147 -0.543 2.856 1.00 98.62 232 GLN A CA 1
ATOM 1855 C C . GLN A 1 232 ? 7.472 -1.452 1.669 1.00 98.62 232 GLN A C 1
ATOM 1857 O O . GLN A 1 232 ? 8.275 -1.090 0.811 1.00 98.62 232 GLN A O 1
ATOM 1862 N N . THR A 1 233 ? 6.789 -2.590 1.555 1.00 98.69 233 THR A N 1
ATOM 1863 C CA . THR A 1 233 ? 6.949 -3.515 0.428 1.00 98.69 233 THR A CA 1
ATOM 1864 C C . THR A 1 233 ? 6.570 -2.868 -0.906 1.00 98.69 233 THR A C 1
ATOM 1866 O O . THR A 1 233 ? 7.281 -3.037 -1.898 1.00 98.69 233 THR A O 1
ATOM 1869 N N . TYR A 1 234 ? 5.458 -2.129 -0.962 1.00 98.69 234 TYR A N 1
ATOM 1870 C CA . TYR A 1 234 ? 5.053 -1.420 -2.180 1.00 98.69 234 TYR A CA 1
ATOM 1871 C C . TYR A 1 234 ? 6.038 -0.315 -2.551 1.00 98.69 234 TYR A C 1
ATOM 1873 O O . TYR A 1 234 ? 6.407 -0.192 -3.719 1.00 98.69 234 TYR A O 1
ATOM 1881 N N . GLU A 1 235 ? 6.490 0.457 -1.567 1.00 98.56 235 GLU A N 1
ATOM 1882 C CA . GLU A 1 235 ? 7.476 1.512 -1.774 1.00 98.56 235 GLU A CA 1
ATOM 1883 C C . GLU A 1 235 ? 8.800 0.945 -2.305 1.00 98.56 235 GLU A C 1
ATOM 1885 O O . GLU A 1 235 ? 9.355 1.467 -3.273 1.00 98.56 235 GLU A O 1
ATOM 1890 N N . GLN A 1 236 ? 9.273 -0.162 -1.728 1.00 98.75 236 GLN A N 1
ATOM 1891 C CA . GLN A 1 236 ? 10.501 -0.829 -2.150 1.00 98.75 236 GLN A CA 1
ATOM 1892 C C . GLN A 1 236 ? 10.391 -1.370 -3.581 1.00 98.75 236 GLN A C 1
ATOM 1894 O O . GLN A 1 236 ? 11.252 -1.091 -4.412 1.00 98.75 236 GLN A O 1
ATOM 1899 N N . LYS A 1 237 ? 9.288 -2.053 -3.915 1.00 98.62 237 LYS A N 1
ATOM 1900 C CA . LYS A 1 237 ? 9.038 -2.540 -5.283 1.00 98.62 237 LYS A CA 1
ATOM 1901 C C . LYS A 1 237 ? 8.968 -1.405 -6.304 1.00 98.62 237 LYS A C 1
ATOM 1903 O O . LYS A 1 237 ? 9.456 -1.559 -7.420 1.00 98.62 237 LYS A O 1
ATOM 1908 N N . ALA A 1 238 ? 8.373 -0.268 -5.940 1.00 98.69 238 ALA A N 1
ATOM 1909 C CA . ALA A 1 238 ? 8.324 0.901 -6.813 1.00 98.69 238 ALA A CA 1
ATOM 1910 C C . ALA A 1 238 ? 9.725 1.488 -7.049 1.00 98.69 238 ALA A C 1
ATOM 1912 O O . ALA A 1 238 ? 10.074 1.791 -8.190 1.00 98.69 238 ALA A O 1
ATOM 1913 N N . LYS A 1 239 ? 10.547 1.595 -5.996 1.00 98.62 239 LYS A N 1
ATOM 1914 C CA . LYS A 1 239 ? 11.946 2.044 -6.094 1.00 98.62 239 LYS A CA 1
ATOM 1915 C C . LYS A 1 239 ? 12.770 1.132 -7.001 1.00 98.62 239 LYS A C 1
ATOM 1917 O O . LYS A 1 239 ? 13.431 1.625 -7.908 1.00 98.62 239 LYS A O 1
ATOM 1922 N N . GLU A 1 240 ? 12.673 -0.180 -6.808 1.00 98.69 240 GLU A N 1
ATOM 1923 C CA . GLU A 1 240 ? 13.377 -1.175 -7.626 1.00 98.69 240 GLU A CA 1
ATOM 1924 C C . GLU A 1 240 ? 12.939 -1.130 -9.095 1.00 98.69 240 GLU A C 1
ATOM 1926 O O . GLU A 1 240 ? 13.776 -1.172 -9.996 1.00 98.69 240 GLU A O 1
ATOM 1931 N N . ALA A 1 241 ? 11.636 -0.989 -9.360 1.00 98.69 241 ALA A N 1
ATOM 1932 C CA . ALA A 1 241 ? 11.119 -0.874 -10.721 1.00 98.69 241 ALA A CA 1
ATOM 1933 C C . ALA A 1 241 ? 11.621 0.395 -11.431 1.00 98.69 241 ALA A C 1
ATOM 1935 O O . ALA A 1 241 ? 11.999 0.337 -12.602 1.00 98.69 241 ALA A O 1
ATOM 1936 N N . LEU A 1 242 ? 11.652 1.532 -10.726 1.00 98.62 242 LEU A N 1
ATOM 1937 C CA . LEU A 1 242 ? 12.185 2.786 -11.261 1.00 98.62 242 LEU A CA 1
ATOM 1938 C C . LEU A 1 242 ? 13.692 2.703 -11.507 1.00 98.62 242 LEU A C 1
ATOM 1940 O O . LEU A 1 242 ? 14.157 3.157 -12.550 1.00 98.62 242 LEU A O 1
ATOM 1944 N N . GLN A 1 243 ? 14.444 2.101 -10.586 1.00 98.75 243 GLN A N 1
ATOM 1945 C CA . GLN A 1 243 ? 15.882 1.910 -10.745 1.00 98.75 243 GLN A CA 1
ATOM 1946 C C . GLN A 1 243 ? 16.194 1.046 -11.971 1.00 98.75 243 GLN A C 1
ATOM 1948 O O . GLN A 1 243 ? 16.954 1.472 -12.839 1.00 98.75 243 GLN A O 1
ATOM 1953 N N . LYS A 1 244 ? 15.511 -0.097 -12.110 1.00 98.69 244 LYS A N 1
ATOM 1954 C CA . LYS A 1 244 ? 15.661 -0.974 -13.276 1.00 98.69 244 LYS A CA 1
ATOM 1955 C C . LYS A 1 244 ? 15.349 -0.248 -14.588 1.00 98.69 244 LYS A C 1
ATOM 1957 O O . LYS A 1 244 ? 16.101 -0.362 -15.548 1.00 98.69 244 LYS A O 1
ATOM 1962 N N . MET A 1 245 ? 14.267 0.532 -14.630 1.00 98.69 245 MET A N 1
ATOM 1963 C CA . MET A 1 245 ? 13.903 1.311 -15.818 1.00 98.69 245 MET A CA 1
ATOM 1964 C C . MET A 1 245 ? 14.978 2.341 -16.189 1.00 98.69 245 MET A C 1
ATOM 1966 O O . MET A 1 245 ? 15.233 2.563 -17.373 1.00 98.69 245 MET A O 1
ATOM 1970 N N . LEU A 1 246 ? 15.598 2.987 -15.198 1.00 98.69 246 LEU A N 1
ATOM 1971 C CA . LEU A 1 246 ? 16.679 3.943 -15.431 1.00 98.69 246 LEU A CA 1
ATOM 1972 C C . LEU A 1 246 ? 17.935 3.258 -15.976 1.00 98.69 246 LEU A C 1
ATOM 1974 O O . LEU A 1 246 ? 18.534 3.781 -16.915 1.00 98.69 246 LEU A O 1
ATOM 1978 N N . GLU A 1 247 ? 18.302 2.090 -15.446 1.00 98.69 247 GLU A N 1
ATOM 1979 C CA . GLU A 1 247 ? 19.400 1.276 -15.979 1.00 98.69 247 GLU A CA 1
ATOM 1980 C C . GLU A 1 247 ? 19.125 0.813 -17.420 1.00 98.69 247 GLU A C 1
ATOM 1982 O O . GLU A 1 247 ? 19.976 1.009 -18.291 1.00 98.69 247 GLU A O 1
ATOM 1987 N N . ASP A 1 248 ? 17.922 0.308 -17.714 1.00 98.62 248 ASP A N 1
ATOM 1988 C CA . ASP A 1 248 ? 17.522 -0.110 -19.067 1.00 98.62 248 ASP A CA 1
ATOM 1989 C C . ASP A 1 248 ? 17.538 1.080 -20.053 1.00 98.62 248 ASP A C 1
ATOM 1991 O O . ASP A 1 248 ? 18.015 0.975 -21.192 1.00 98.62 248 ASP A O 1
ATOM 1995 N N . LYS A 1 249 ? 17.059 2.256 -19.620 1.00 98.69 249 LYS A N 1
ATOM 1996 C CA . LYS A 1 249 ? 17.122 3.491 -20.415 1.00 98.69 249 LYS A CA 1
ATOM 1997 C C . LYS A 1 249 ? 18.571 3.883 -20.705 1.00 98.69 249 LYS A C 1
ATOM 1999 O O . LYS A 1 249 ? 18.895 4.186 -21.850 1.00 98.69 249 LYS A O 1
ATOM 2004 N N . LEU A 1 250 ? 19.443 3.861 -19.700 1.00 98.69 250 LEU A N 1
ATOM 2005 C CA . LEU A 1 250 ? 20.851 4.209 -19.880 1.00 98.69 250 LEU A CA 1
ATOM 2006 C C . LEU A 1 250 ? 21.547 3.234 -20.840 1.00 98.69 250 LEU A C 1
ATOM 2008 O O . LEU A 1 250 ? 22.305 3.657 -21.713 1.00 98.69 250 LEU A O 1
ATOM 2012 N N . GLN A 1 251 ? 21.251 1.938 -20.728 1.00 98.69 251 GLN A N 1
ATOM 2013 C CA . GLN A 1 251 ? 21.801 0.912 -21.610 1.00 98.69 251 GLN A CA 1
ATOM 2014 C C . GLN A 1 251 ? 21.369 1.122 -23.068 1.00 98.69 251 GLN A C 1
ATOM 2016 O O . GLN A 1 251 ? 22.202 1.083 -23.977 1.00 98.69 251 GLN A O 1
ATOM 2021 N N . THR A 1 252 ? 20.079 1.371 -23.308 1.00 98.44 252 THR A N 1
ATOM 2022 C CA . THR A 1 252 ? 19.557 1.627 -24.662 1.00 98.44 252 THR A CA 1
ATOM 2023 C C . THR A 1 252 ? 20.076 2.943 -25.241 1.00 98.44 252 THR A C 1
ATOM 2025 O O . THR A 1 252 ? 20.402 3.008 -26.427 1.00 98.44 252 THR A O 1
ATOM 2028 N N . GLU A 1 253 ? 20.249 3.974 -24.414 1.00 98.62 253 GLU A N 1
ATOM 2029 C CA . GLU A 1 253 ? 20.866 5.238 -24.817 1.00 98.62 253 GLU A CA 1
ATOM 2030 C C . GLU A 1 253 ? 22.33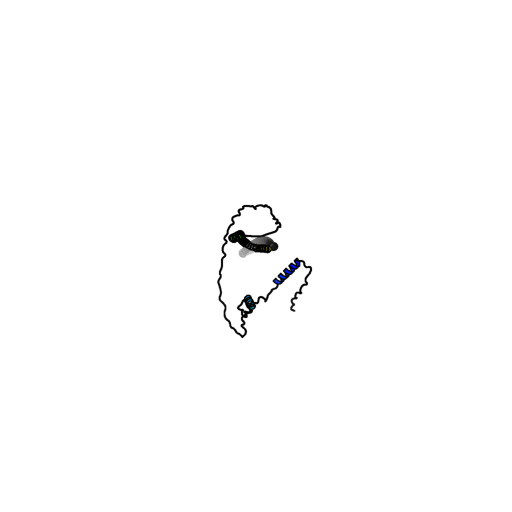8 5.052 -25.214 1.00 98.62 253 GLU A C 1
ATOM 2032 O O . GLU A 1 253 ? 22.769 5.540 -26.261 1.00 98.62 253 GLU A O 1
ATOM 2037 N N . GLN A 1 254 ? 23.104 4.269 -24.452 1.00 98.75 254 GLN A N 1
ATOM 2038 C CA . GLN A 1 254 ? 24.482 3.931 -24.807 1.00 98.75 254 GLN A CA 1
ATOM 2039 C C . GLN A 1 254 ? 24.558 3.147 -26.129 1.00 98.75 254 GLN A C 1
ATOM 2041 O O . GLN A 1 254 ? 25.407 3.437 -26.978 1.00 98.75 254 GLN A O 1
ATOM 2046 N N . GLN A 1 255 ? 23.657 2.182 -26.343 1.00 98.69 255 GLN A N 1
ATOM 2047 C CA . GLN A 1 255 ? 23.556 1.439 -27.605 1.00 98.69 255 GLN A CA 1
ATOM 2048 C C . GLN A 1 255 ? 23.205 2.350 -28.788 1.00 98.69 255 GLN A C 1
ATOM 2050 O O . GLN A 1 255 ? 23.788 2.208 -29.869 1.00 98.69 255 GLN A O 1
ATOM 2055 N N . LEU A 1 256 ? 22.297 3.309 -28.588 1.00 98.50 256 LEU A N 1
ATOM 2056 C CA . LEU A 1 256 ? 21.951 4.309 -29.594 1.00 98.50 256 LEU A CA 1
ATOM 2057 C C . LEU A 1 256 ? 23.171 5.157 -29.960 1.00 98.50 256 LEU A C 1
ATOM 2059 O O . LEU A 1 256 ? 23.466 5.310 -31.144 1.00 98.50 256 LEU A O 1
ATOM 2063 N N . GLN A 1 257 ? 23.919 5.649 -28.969 1.00 98.69 257 GLN A N 1
ATOM 2064 C CA . GLN A 1 257 ? 25.140 6.416 -29.220 1.00 98.69 257 GLN A CA 1
ATOM 2065 C C . GLN A 1 257 ? 26.188 5.598 -29.989 1.00 98.69 257 GLN A C 1
ATOM 2067 O O . GLN A 1 257 ? 26.807 6.109 -30.920 1.00 98.69 257 GLN A O 1
ATOM 2072 N N . ASN A 1 258 ? 26.382 4.320 -29.650 1.00 98.62 258 ASN A N 1
ATOM 2073 C CA . ASN A 1 258 ? 27.297 3.440 -30.386 1.00 98.62 258 ASN A CA 1
ATOM 2074 C C . ASN A 1 258 ? 26.854 3.252 -31.841 1.00 98.62 258 ASN A C 1
ATOM 2076 O O . ASN A 1 258 ? 27.664 3.362 -32.758 1.00 98.62 258 ASN A O 1
ATOM 2080 N N . SER A 1 259 ? 25.556 3.040 -32.057 1.00 98.31 259 SER A N 1
ATOM 2081 C CA . SER A 1 259 ? 24.982 2.913 -33.398 1.00 98.31 259 SER A CA 1
ATOM 2082 C C . SER A 1 259 ? 25.145 4.203 -34.205 1.00 98.31 259 SER A C 1
ATOM 2084 O O . SER A 1 259 ? 25.495 4.145 -35.380 1.00 98.31 259 SER A O 1
ATOM 2086 N N . GLN A 1 260 ? 24.966 5.371 -33.579 1.00 98.56 260 GLN A N 1
ATOM 2087 C CA . GLN A 1 260 ? 25.202 6.674 -34.209 1.00 98.56 260 GLN A CA 1
ATOM 2088 C C . GLN A 1 260 ? 26.667 6.861 -34.622 1.00 98.56 260 GLN A C 1
ATOM 2090 O O . GLN A 1 260 ? 26.916 7.303 -35.743 1.00 98.56 260 GLN A O 1
ATOM 2095 N N . ARG A 1 261 ? 27.627 6.492 -33.761 1.00 98.69 261 ARG A N 1
ATOM 2096 C CA . ARG A 1 261 ? 29.067 6.544 -34.080 1.00 98.69 261 ARG A CA 1
ATOM 2097 C C . ARG A 1 261 ? 29.417 5.631 -35.256 1.00 98.69 261 ARG A C 1
ATOM 2099 O O . ARG A 1 261 ? 30.051 6.083 -36.202 1.00 98.69 261 ARG A O 1
ATOM 2106 N N . ASN A 1 262 ? 28.943 4.385 -35.239 1.00 98.44 262 ASN A N 1
ATOM 2107 C CA . ASN A 1 262 ? 29.168 3.435 -36.334 1.00 98.44 262 ASN A CA 1
ATOM 2108 C C . ASN A 1 262 ? 28.572 3.946 -37.647 1.00 98.44 262 ASN A C 1
ATOM 2110 O O . ASN A 1 262 ? 29.192 3.863 -38.702 1.00 98.44 262 ASN A O 1
ATOM 2114 N N . LEU A 1 263 ? 27.372 4.517 -37.579 1.00 98.44 263 LEU A N 1
ATOM 2115 C CA . LEU A 1 263 ? 26.712 5.075 -38.743 1.00 98.44 263 LEU A CA 1
ATOM 2116 C C . LEU A 1 263 ? 27.494 6.273 -39.304 1.00 98.44 263 LEU A C 1
ATOM 2118 O O . LEU A 1 263 ? 27.651 6.366 -40.519 1.00 98.44 263 LEU A O 1
ATOM 2122 N N . ALA A 1 264 ? 28.019 7.157 -38.450 1.00 98.56 264 ALA A N 1
ATOM 2123 C CA . ALA A 1 264 ? 28.898 8.247 -38.878 1.00 98.56 264 ALA A CA 1
ATOM 2124 C C . ALA A 1 264 ? 30.151 7.719 -39.599 1.00 98.56 264 ALA A C 1
ATOM 2126 O O . ALA A 1 264 ? 30.406 8.149 -40.720 1.00 98.56 264 ALA A O 1
ATOM 2127 N N . ALA A 1 265 ? 30.829 6.711 -39.040 1.00 98.69 265 ALA A N 1
ATOM 2128 C CA . ALA A 1 265 ? 31.983 6.075 -39.682 1.00 98.69 265 ALA A CA 1
ATOM 2129 C C . ALA A 1 265 ? 31.631 5.492 -41.065 1.00 98.69 265 ALA A C 1
ATOM 2131 O O . ALA A 1 265 ? 32.273 5.809 -42.059 1.00 98.69 265 ALA A O 1
ATOM 2132 N N . THR A 1 266 ? 30.528 4.741 -41.183 1.00 98.44 266 THR A N 1
ATOM 2133 C CA . THR A 1 266 ? 30.108 4.198 -42.493 1.00 98.44 266 THR A CA 1
ATOM 2134 C C . THR A 1 266 ? 29.717 5.281 -43.503 1.00 98.44 266 THR A C 1
ATOM 2136 O O . THR A 1 266 ? 29.843 5.078 -44.710 1.00 98.44 266 THR A O 1
ATOM 2139 N N . ARG A 1 267 ? 29.228 6.444 -43.047 1.00 98.62 267 ARG A N 1
ATOM 2140 C CA . ARG A 1 267 ? 28.953 7.588 -43.930 1.00 98.62 267 ARG A CA 1
ATOM 2141 C C . ARG A 1 267 ? 30.244 8.197 -44.462 1.00 98.62 267 ARG A C 1
ATOM 2143 O O . ARG A 1 267 ? 30.273 8.557 -45.637 1.00 98.62 267 ARG A O 1
ATOM 2150 N N . GLU A 1 268 ? 31.270 8.302 -43.623 1.00 98.69 268 GLU A N 1
ATOM 2151 C CA . GLU A 1 268 ? 32.606 8.748 -44.024 1.00 98.69 268 GLU A CA 1
ATOM 2152 C C . GLU A 1 268 ? 33.213 7.774 -45.040 1.00 98.69 268 GLU A C 1
ATOM 2154 O O . GLU A 1 268 ? 33.611 8.209 -46.120 1.00 98.69 268 GLU A O 1
ATOM 2159 N N . ASP A 1 269 ? 33.145 6.462 -44.785 1.00 98.44 269 ASP A N 1
ATOM 2160 C CA . ASP A 1 269 ? 33.594 5.433 -45.733 1.00 98.44 269 ASP A CA 1
ATOM 2161 C C . ASP A 1 269 ? 32.861 5.538 -47.079 1.00 98.44 269 ASP A C 1
ATOM 2163 O O . ASP A 1 269 ? 33.468 5.492 -48.148 1.00 98.44 269 ASP A O 1
ATOM 2167 N N . LEU A 1 270 ? 31.536 5.715 -47.060 1.00 98.12 270 LEU A N 1
ATOM 2168 C CA . LEU A 1 270 ? 30.755 5.893 -48.285 1.00 98.12 270 LEU A CA 1
ATOM 2169 C C . LEU A 1 270 ? 31.139 7.168 -49.043 1.00 98.12 270 LEU A C 1
ATOM 2171 O O . LEU A 1 270 ? 31.117 7.162 -50.274 1.00 98.12 270 LEU A O 1
ATOM 2175 N N . ALA A 1 271 ? 31.444 8.263 -48.344 1.00 98.38 271 ALA A N 1
ATOM 2176 C CA . ALA A 1 271 ? 31.910 9.496 -48.971 1.00 98.38 271 ALA A CA 1
ATOM 2177 C C . ALA A 1 271 ? 33.283 9.288 -49.625 1.00 98.38 271 ALA A C 1
ATOM 2179 O O . ALA A 1 271 ? 33.444 9.605 -50.804 1.00 98.38 271 ALA A O 1
ATOM 2180 N N . PHE A 1 272 ? 34.207 8.654 -48.901 1.00 98.50 272 PHE A N 1
ATOM 2181 C CA . PHE A 1 272 ? 35.530 8.269 -49.383 1.00 98.50 272 PHE A CA 1
ATOM 2182 C C . PHE A 1 272 ? 35.449 7.414 -50.657 1.00 98.50 272 PHE A C 1
ATOM 2184 O O . PHE A 1 272 ? 36.028 7.758 -51.689 1.00 98.50 272 PHE A O 1
ATOM 2191 N N . TRP A 1 273 ? 34.658 6.336 -50.647 1.00 98.50 273 TRP A N 1
ATOM 2192 C CA . TRP A 1 273 ? 34.516 5.461 -51.816 1.00 98.50 273 TRP A CA 1
ATOM 2193 C C . TRP A 1 273 ? 33.852 6.150 -53.011 1.00 98.50 273 TRP A C 1
ATOM 2195 O O . TRP A 1 273 ? 34.206 5.866 -54.157 1.00 98.50 273 TRP A O 1
ATOM 2205 N N . LYS A 1 274 ? 32.910 7.071 -52.777 1.00 98.62 274 LYS A N 1
ATOM 2206 C CA . LYS A 1 274 ? 32.303 7.870 -53.851 1.00 98.62 274 LYS A CA 1
ATOM 2207 C C . LYS A 1 274 ? 33.324 8.782 -54.516 1.00 98.62 274 LYS A C 1
ATOM 2209 O O . LYS A 1 274 ? 33.358 8.820 -55.743 1.00 98.62 274 LYS A O 1
ATOM 2214 N N . GLU A 1 275 ? 34.147 9.476 -53.734 1.00 98.56 275 GLU A N 1
ATOM 2215 C CA . GLU A 1 275 ? 35.212 10.333 -54.259 1.00 98.56 275 GLU A CA 1
ATOM 2216 C C . GLU A 1 275 ? 36.188 9.516 -55.115 1.00 98.56 275 GLU A C 1
ATOM 2218 O O . GLU A 1 275 ? 36.395 9.826 -56.291 1.00 98.56 275 GLU A O 1
ATOM 2223 N N . HIS A 1 276 ? 36.672 8.386 -54.593 1.00 98.44 276 HIS A N 1
ATOM 2224 C CA . HIS A 1 276 ? 37.544 7.478 -55.341 1.00 98.44 276 HIS A CA 1
ATOM 2225 C C . HIS A 1 276 ? 36.920 6.974 -56.644 1.00 98.44 276 HIS A C 1
ATOM 2227 O O . HIS A 1 276 ? 37.575 6.985 -57.688 1.00 98.44 276 HIS A O 1
ATOM 2233 N N . TYR A 1 277 ? 35.648 6.571 -56.613 1.00 98.31 277 TYR A N 1
ATOM 2234 C CA . TYR A 1 277 ? 34.934 6.152 -57.816 1.00 98.31 277 TYR A CA 1
ATOM 2235 C C . TYR A 1 277 ? 34.827 7.287 -58.844 1.00 98.31 277 TYR A C 1
ATOM 2237 O O . TYR A 1 277 ? 35.025 7.054 -60.037 1.00 98.31 277 TYR A O 1
ATOM 2245 N N . THR A 1 278 ? 34.544 8.520 -58.407 1.00 98.50 278 THR A N 1
ATOM 2246 C CA . THR A 1 278 ? 34.479 9.675 -59.316 1.00 98.50 278 THR A CA 1
ATOM 2247 C C . THR A 1 278 ? 35.828 9.997 -59.952 1.00 98.50 278 THR A C 1
ATOM 2249 O O . THR A 1 278 ? 35.871 10.237 -61.160 1.00 98.50 278 THR A O 1
ATOM 2252 N N . THR A 1 279 ? 36.921 9.923 -59.189 1.00 98.38 279 THR A N 1
ATOM 2253 C CA . THR A 1 279 ? 38.287 10.128 -59.692 1.00 98.38 279 THR A CA 1
ATOM 2254 C C . THR A 1 279 ? 38.661 9.062 -60.714 1.00 98.38 279 THR A C 1
ATOM 2256 O O . THR A 1 279 ? 39.046 9.394 -61.833 1.00 98.38 279 THR A O 1
ATOM 2259 N N . LEU A 1 280 ? 38.449 7.784 -60.389 1.00 98.31 280 LEU A N 1
ATOM 2260 C CA . LEU A 1 280 ? 38.734 6.677 -61.303 1.00 98.31 280 LEU A CA 1
ATOM 2261 C C . LEU A 1 280 ? 37.902 6.775 -62.590 1.00 98.31 280 LEU A C 1
ATOM 2263 O O . LEU A 1 280 ? 38.402 6.532 -63.687 1.00 98.31 280 LEU A O 1
ATOM 2267 N N . LYS A 1 281 ? 36.629 7.173 -62.481 1.00 98.44 281 LYS A N 1
ATOM 2268 C CA . LYS A 1 281 ? 35.771 7.414 -63.646 1.00 98.44 281 LYS A CA 1
ATOM 2269 C C . LYS A 1 281 ? 36.320 8.544 -64.522 1.00 98.44 281 LYS A C 1
ATOM 2271 O O . LYS A 1 281 ? 36.312 8.405 -65.743 1.00 98.44 281 LYS A O 1
ATOM 2276 N N . ALA A 1 282 ? 36.805 9.634 -63.927 1.00 98.38 282 ALA A N 1
ATOM 2277 C CA . ALA A 1 282 ? 37.425 10.733 -64.665 1.00 98.38 282 ALA A CA 1
ATOM 2278 C C . ALA A 1 282 ? 38.712 10.281 -65.383 1.00 98.38 282 ALA A C 1
ATOM 2280 O O . ALA A 1 282 ? 38.879 10.551 -66.575 1.00 98.38 282 ALA A O 1
ATOM 2281 N N . GLU A 1 283 ? 39.580 9.525 -64.708 1.00 98.06 283 GLU A N 1
ATOM 2282 C CA . GLU A 1 283 ? 40.788 8.939 -65.306 1.00 98.06 283 GLU A CA 1
ATOM 2283 C C . GLU A 1 283 ? 40.463 8.004 -66.470 1.00 98.06 283 GLU A C 1
ATOM 2285 O O . GLU A 1 283 ? 41.073 8.114 -67.535 1.00 98.06 283 GLU A O 1
ATOM 2290 N N . LEU A 1 284 ? 39.452 7.145 -66.309 1.00 97.88 284 LEU A N 1
ATOM 2291 C CA . LEU A 1 284 ? 38.975 6.271 -67.374 1.00 97.88 284 LEU A CA 1
ATOM 2292 C C . LEU A 1 284 ? 38.507 7.085 -68.585 1.00 97.88 284 LEU A C 1
ATOM 2294 O O . LEU A 1 284 ? 38.942 6.813 -69.698 1.00 97.88 284 LEU A O 1
ATOM 2298 N N . THR A 1 285 ? 37.682 8.121 -68.385 1.00 98.12 285 THR A N 1
ATOM 2299 C CA . THR A 1 285 ? 37.228 8.975 -69.499 1.00 98.12 285 THR A CA 1
ATOM 2300 C C . THR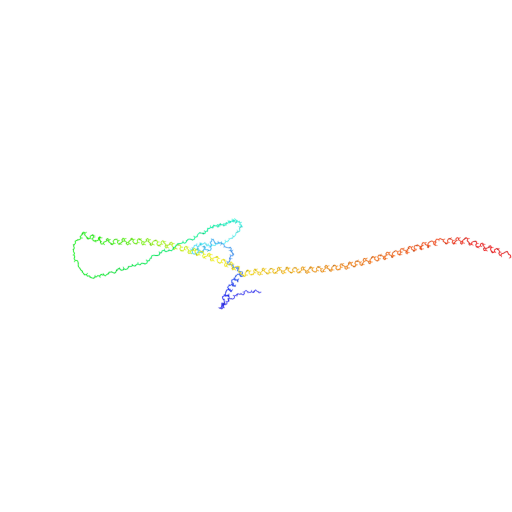 A 1 285 ? 38.381 9.691 -70.202 1.00 98.12 285 THR A C 1
ATOM 2302 O O . THR A 1 285 ? 38.367 9.805 -71.427 1.00 98.12 285 THR A O 1
ATOM 2305 N N . LYS A 1 286 ? 39.407 10.120 -69.455 1.00 98.06 286 LYS A N 1
ATOM 2306 C CA . LYS A 1 286 ? 40.617 10.736 -70.009 1.00 98.06 286 LYS A CA 1
ATOM 2307 C C . LYS A 1 286 ? 41.431 9.737 -70.834 1.00 98.06 286 LYS A C 1
ATOM 2309 O O . LYS A 1 286 ? 41.881 10.082 -71.923 1.00 98.06 286 LYS A O 1
ATOM 2314 N N . MET A 1 287 ? 41.606 8.512 -70.335 1.00 97.88 287 MET A N 1
ATOM 2315 C CA . MET A 1 287 ? 42.309 7.440 -71.044 1.00 97.88 287 MET A CA 1
ATOM 2316 C C . MET A 1 287 ? 41.574 7.058 -72.331 1.00 97.88 287 MET A C 1
ATOM 2318 O O . MET A 1 287 ? 42.201 6.993 -73.384 1.00 97.88 287 MET A O 1
ATOM 2322 N N . THR A 1 288 ? 40.246 6.914 -72.282 1.00 97.94 288 THR A N 1
ATOM 2323 C CA . THR A 1 288 ? 39.428 6.661 -73.474 1.00 97.94 288 THR A CA 1
ATOM 2324 C C . THR A 1 288 ? 39.563 7.790 -74.495 1.00 97.94 288 THR A C 1
ATOM 2326 O O . THR A 1 288 ? 39.764 7.511 -75.671 1.00 97.94 288 THR A O 1
ATOM 2329 N N . ALA A 1 289 ? 39.520 9.059 -74.072 1.00 97.50 289 ALA A N 1
ATOM 2330 C CA . ALA A 1 289 ? 39.713 10.191 -74.978 1.00 97.50 289 ALA A CA 1
ATOM 2331 C C . ALA A 1 289 ? 41.096 10.159 -75.657 1.00 97.50 289 ALA A C 1
ATOM 2333 O O . ALA A 1 289 ? 41.181 10.262 -76.880 1.00 97.50 289 ALA A O 1
ATOM 2334 N N . ALA A 1 290 ? 42.168 9.929 -74.891 1.00 97.50 290 ALA A N 1
ATOM 2335 C CA . ALA A 1 290 ? 43.521 9.794 -75.434 1.00 97.50 290 ALA A CA 1
ATOM 2336 C C . ALA A 1 290 ? 43.647 8.604 -76.402 1.00 97.50 290 ALA A C 1
ATOM 2338 O O . ALA A 1 290 ? 44.300 8.711 -77.438 1.00 97.50 290 ALA A O 1
ATOM 2339 N N . HIS A 1 291 ? 42.994 7.480 -76.094 1.00 97.06 291 HIS A N 1
ATOM 2340 C CA . HIS A 1 291 ? 42.944 6.332 -76.992 1.00 97.06 291 HIS A CA 1
ATOM 2341 C C . HIS A 1 291 ? 42.245 6.684 -78.308 1.00 97.06 291 HIS A C 1
ATOM 2343 O O . HIS A 1 291 ? 42.825 6.448 -79.363 1.00 97.06 291 HIS A O 1
ATOM 2349 N N . THR A 1 292 ? 41.074 7.331 -78.258 1.00 97.00 292 THR A N 1
ATOM 2350 C CA . THR A 1 292 ? 40.364 7.768 -79.472 1.00 97.00 292 THR A CA 1
ATOM 2351 C C . THR A 1 292 ? 41.173 8.775 -80.295 1.00 97.00 292 THR A C 1
ATOM 2353 O O . THR A 1 292 ? 41.147 8.728 -81.520 1.00 97.00 292 THR A O 1
ATOM 2356 N N . GLU A 1 293 ? 41.938 9.670 -79.660 1.00 97.00 293 GLU A N 1
ATOM 2357 C CA . GLU A 1 293 ? 42.848 10.586 -80.359 1.00 97.00 293 GLU A CA 1
ATOM 2358 C C . GLU A 1 293 ? 43.978 9.827 -81.065 1.00 97.00 293 GLU A C 1
ATOM 2360 O O . GLU A 1 293 ? 44.258 10.084 -82.238 1.00 97.00 293 GLU A O 1
ATOM 2365 N N . LEU A 1 294 ? 44.589 8.852 -80.385 1.00 96.62 294 LEU A N 1
ATOM 2366 C CA . LEU A 1 294 ? 45.618 8.003 -80.974 1.00 96.62 294 LEU A CA 1
ATOM 2367 C C . LEU A 1 294 ? 45.060 7.174 -82.140 1.00 96.62 294 LEU A C 1
ATOM 2369 O O . LEU A 1 294 ? 45.696 7.122 -83.190 1.00 96.62 294 LEU A O 1
ATOM 2373 N N . GLU A 1 295 ? 43.872 6.584 -82.002 1.00 97.19 295 GLU A N 1
ATOM 2374 C CA . GLU A 1 295 ? 43.175 5.874 -83.084 1.00 97.19 295 GLU A CA 1
ATOM 2375 C C . GLU A 1 295 ? 42.900 6.791 -84.280 1.00 97.19 295 GLU A C 1
ATOM 2377 O O . GLU A 1 295 ? 43.190 6.424 -85.418 1.00 97.19 295 GLU A O 1
ATOM 2382 N N . ASN A 1 296 ? 42.421 8.013 -84.035 1.00 95.56 296 ASN A N 1
ATOM 2383 C CA . ASN A 1 296 ? 42.217 9.016 -85.079 1.00 95.56 296 ASN A CA 1
ATOM 2384 C C . ASN A 1 296 ? 43.536 9.380 -85.775 1.00 95.56 296 ASN A C 1
ATOM 2386 O O . ASN A 1 296 ? 43.587 9.464 -87.003 1.00 95.56 296 ASN A O 1
ATOM 2390 N N . SER A 1 297 ? 44.617 9.564 -85.011 1.00 95.31 297 SER A N 1
ATOM 2391 C CA . SER A 1 297 ? 45.950 9.843 -85.556 1.00 95.31 297 SER A CA 1
ATOM 2392 C C . SER A 1 297 ? 46.477 8.676 -86.400 1.00 95.31 297 SER A C 1
ATOM 2394 O O . SER A 1 297 ? 47.013 8.889 -87.489 1.00 95.31 297 SER A O 1
ATOM 2396 N N . LEU A 1 298 ? 46.250 7.436 -85.957 1.00 94.25 298 LEU A N 1
ATOM 2397 C CA . LEU A 1 298 ? 46.609 6.220 -86.678 1.00 94.25 298 LEU A CA 1
ATOM 2398 C C . LEU A 1 298 ? 45.814 6.118 -87.978 1.00 94.25 298 LEU A C 1
ATOM 2400 O O . LEU A 1 298 ? 46.408 5.907 -89.033 1.00 94.25 298 LEU A O 1
ATOM 2404 N N . HIS A 1 299 ? 44.497 6.330 -87.935 1.00 94.12 299 HIS A N 1
ATOM 2405 C CA . HIS A 1 299 ? 43.654 6.378 -89.127 1.00 94.12 299 HIS A CA 1
ATOM 2406 C C . HIS A 1 299 ? 44.081 7.485 -90.101 1.00 94.12 299 HIS A C 1
ATOM 2408 O O . HIS A 1 299 ? 44.086 7.263 -91.316 1.00 94.12 299 HIS A O 1
ATOM 2414 N N . ALA A 1 300 ? 44.494 8.654 -89.604 1.00 93.50 300 ALA A N 1
ATOM 2415 C CA . ALA A 1 300 ? 45.026 9.729 -90.436 1.00 93.50 300 ALA A CA 1
ATOM 2416 C C . ALA A 1 300 ? 46.327 9.310 -91.141 1.00 93.50 300 ALA A C 1
ATOM 2418 O O . ALA A 1 300 ? 46.444 9.472 -92.357 1.00 93.50 300 ALA A O 1
ATOM 2419 N N . VAL A 1 301 ? 47.275 8.708 -90.415 1.00 92.31 301 VAL A N 1
ATOM 2420 C CA . VAL A 1 301 ? 48.519 8.168 -90.994 1.00 92.31 301 VAL A CA 1
ATOM 2421 C C . VAL A 1 301 ? 48.224 7.044 -91.992 1.00 92.31 301 VAL A C 1
ATOM 2423 O O . VAL A 1 301 ? 48.803 7.017 -93.077 1.00 92.31 301 VAL A O 1
ATOM 2426 N N . GLN A 1 302 ? 47.288 6.146 -91.684 1.00 92.00 302 GLN A N 1
ATOM 2427 C CA . GLN A 1 302 ? 46.853 5.078 -92.587 1.00 92.00 302 GLN A CA 1
ATOM 2428 C C . GLN A 1 302 ? 46.253 5.640 -93.886 1.00 92.00 302 GLN A C 1
ATOM 2430 O O . GLN A 1 302 ? 46.553 5.142 -94.971 1.00 92.00 302 GLN A O 1
ATOM 2435 N N . SER A 1 303 ? 45.462 6.713 -93.794 1.00 88.50 303 SER A N 1
ATOM 2436 C CA . SER A 1 303 ? 44.900 7.416 -94.954 1.00 88.50 303 SER A CA 1
ATOM 2437 C C . SER A 1 303 ? 45.995 8.081 -95.796 1.00 88.50 303 SER A C 1
ATOM 2439 O O . SER A 1 303 ? 45.998 7.952 -97.018 1.00 88.50 303 SER A O 1
ATOM 2441 N N . GLN A 1 304 ? 46.973 8.739 -95.161 1.00 88.56 304 GLN A N 1
ATOM 2442 C CA . GLN A 1 304 ? 48.138 9.306 -95.855 1.00 88.56 304 GLN A CA 1
ATOM 2443 C C . GLN A 1 304 ? 48.959 8.223 -96.568 1.00 88.56 304 GLN A C 1
ATOM 2445 O O . GLN A 1 304 ? 49.363 8.412 -97.714 1.00 88.56 304 GLN A O 1
ATOM 2450 N N . LEU A 1 305 ? 49.160 7.065 -95.933 1.00 80.62 305 LEU A N 1
ATOM 2451 C CA . LEU A 1 305 ? 49.800 5.905 -96.554 1.00 80.62 305 LEU A CA 1
ATOM 2452 C C . LEU A 1 305 ? 49.023 5.419 -97.780 1.00 80.62 305 LEU A C 1
ATOM 2454 O O . LEU A 1 305 ? 49.641 5.184 -98.813 1.00 80.62 305 LEU A O 1
ATOM 2458 N N . GLN A 1 306 ? 47.693 5.324 -97.717 1.00 77.06 306 GLN A N 1
ATOM 2459 C CA . GLN A 1 306 ? 46.876 4.975 -98.886 1.00 77.06 306 GLN A CA 1
ATOM 2460 C C . GLN A 1 306 ? 46.998 6.003 -100.022 1.00 77.06 306 GLN A C 1
ATOM 2462 O O . GLN A 1 306 ? 47.089 5.612 -101.184 1.00 77.06 306 GLN A O 1
ATOM 2467 N N . VAL A 1 307 ? 47.068 7.303 -99.714 1.00 73.81 307 VAL A N 1
ATOM 2468 C CA . VAL A 1 307 ? 47.315 8.360 -100.716 1.00 73.81 307 VAL A CA 1
ATOM 2469 C C . VAL A 1 307 ? 48.710 8.226 -101.339 1.00 73.81 307 VAL A C 1
ATOM 2471 O O . VAL A 1 307 ? 48.847 8.358 -102.553 1.00 73.81 307 VAL A O 1
ATOM 2474 N N . CYS A 1 308 ? 49.734 7.902 -100.547 1.00 65.31 308 CYS A N 1
ATOM 2475 C CA . CYS A 1 308 ? 51.084 7.617 -101.044 1.00 65.31 308 CYS A CA 1
ATOM 2476 C C . CYS A 1 308 ? 51.171 6.299 -101.840 1.00 65.31 308 CYS A C 1
ATOM 2478 O O . CYS A 1 308 ? 52.035 6.169 -102.706 1.00 65.31 308 CYS A O 1
ATOM 2480 N N . GLN A 1 309 ? 50.293 5.331 -101.561 1.00 57.75 309 GLN A N 1
ATOM 2481 C CA . GLN A 1 309 ? 50.197 4.043 -102.262 1.00 57.75 309 GLN A CA 1
ATOM 2482 C C . GLN A 1 309 ? 49.330 4.108 -103.537 1.00 57.75 309 GLN A C 1
ATOM 2484 O O . GLN A 1 309 ? 49.475 3.256 -104.416 1.00 57.75 309 GLN A O 1
ATOM 2489 N N . LEU A 1 310 ? 48.475 5.127 -103.693 1.00 54.94 310 LEU A N 1
ATOM 2490 C CA . LEU A 1 310 ? 47.850 5.491 -104.972 1.00 54.94 310 LEU A CA 1
ATOM 2491 C C . LEU A 1 310 ? 48.916 6.048 -105.937 1.00 54.94 310 LEU A C 1
ATOM 2493 O O . LEU A 1 310 ? 49.921 6.615 -105.511 1.00 54.94 310 LEU A O 1
ATOM 2497 N N . PRO A 1 311 ? 48.792 5.825 -107.256 1.00 54.81 311 PRO A N 1
ATOM 2498 C CA . PRO A 1 311 ? 49.903 5.308 -108.038 1.00 54.81 311 PRO A CA 1
ATOM 2499 C C . PRO A 1 311 ? 50.858 6.414 -108.508 1.00 54.81 311 PRO A C 1
ATOM 2501 O O . PRO A 1 311 ? 50.930 6.750 -109.691 1.00 54.81 311 PRO A O 1
ATOM 2504 N N . THR A 1 312 ? 51.696 6.913 -107.604 1.00 53.53 312 THR A N 1
ATOM 2505 C CA . THR A 1 312 ? 52.957 7.583 -107.958 1.00 53.53 312 THR A CA 1
ATOM 2506 C C . THR A 1 312 ? 53.868 6.637 -108.744 1.00 53.53 312 THR A C 1
ATOM 2508 O O . THR A 1 312 ? 54.542 7.076 -109.674 1.00 53.53 312 THR A O 1
ATOM 2511 N N . GLY A 1 313 ? 53.767 5.321 -108.517 1.00 54.47 313 GLY A N 1
ATOM 2512 C CA . GLY A 1 313 ? 54.358 4.302 -109.389 1.00 54.47 313 GLY A CA 1
ATOM 2513 C C . GLY A 1 313 ? 53.896 4.401 -110.851 1.00 54.47 313 GLY A C 1
ATOM 2514 O O . GLY A 1 313 ? 54.722 4.269 -111.751 1.00 54.47 313 GLY A O 1
ATOM 2515 N N . ALA A 1 314 ? 52.624 4.730 -111.124 1.00 55.25 314 ALA A N 1
ATOM 2516 C CA . ALA A 1 314 ? 52.129 4.887 -112.499 1.00 55.25 314 ALA A CA 1
ATOM 2517 C C . ALA A 1 314 ? 52.582 6.198 -113.156 1.00 55.25 314 ALA A C 1
ATOM 2519 O O . ALA A 1 314 ? 52.697 6.249 -114.382 1.00 55.25 314 ALA A O 1
ATOM 2520 N N . HIS A 1 315 ? 52.857 7.248 -112.376 1.00 56.97 315 HIS A N 1
ATOM 2521 C CA . HIS A 1 315 ? 53.448 8.486 -112.888 1.00 56.97 315 HIS A CA 1
ATOM 2522 C C . HIS A 1 315 ? 54.945 8.332 -113.171 1.00 56.97 315 HIS A C 1
ATOM 2524 O O . HIS A 1 315 ? 55.397 8.777 -114.224 1.00 56.97 315 HIS A O 1
ATOM 2530 N N . VAL A 1 316 ? 55.694 7.630 -112.314 1.00 60.41 316 VAL A N 1
ATOM 2531 C CA . VAL A 1 316 ? 57.113 7.322 -112.554 1.00 60.41 316 VAL A CA 1
ATOM 2532 C C . VAL A 1 316 ? 57.272 6.355 -113.732 1.00 60.41 316 VAL A C 1
ATOM 2534 O O . VAL A 1 316 ? 58.097 6.610 -114.605 1.00 60.41 316 VAL A O 1
ATOM 2537 N N . PHE A 1 317 ? 56.428 5.320 -113.854 1.00 58.59 317 PHE A N 1
ATOM 2538 C CA . PHE A 1 317 ? 56.429 4.437 -115.032 1.00 58.59 317 PHE A CA 1
ATOM 2539 C C . PHE A 1 317 ? 56.039 5.168 -116.324 1.00 58.59 317 PHE A C 1
ATOM 2541 O O . PHE A 1 317 ? 56.668 4.941 -117.362 1.00 58.59 317 PHE A O 1
ATOM 2548 N N . ARG A 1 318 ? 55.042 6.070 -116.292 1.00 59.88 318 ARG A N 1
ATOM 2549 C CA . ARG A 1 318 ? 54.696 6.900 -117.463 1.00 59.88 318 ARG A CA 1
ATOM 2550 C C . ARG A 1 318 ? 55.811 7.873 -117.829 1.00 59.88 318 ARG A C 1
ATOM 2552 O O . ARG A 1 318 ? 56.062 8.054 -119.015 1.00 59.88 318 ARG A O 1
ATOM 2559 N N . PHE A 1 319 ? 56.482 8.478 -116.851 1.00 61.59 319 PHE A N 1
ATOM 2560 C CA . PHE A 1 319 ? 57.597 9.394 -117.093 1.00 61.59 319 PHE A CA 1
ATOM 2561 C C . PHE A 1 319 ? 58.819 8.652 -117.656 1.00 61.59 319 PHE A C 1
ATOM 2563 O O . PHE A 1 319 ? 59.349 9.049 -118.693 1.00 61.59 319 PHE A O 1
ATOM 2570 N N . ALA A 1 320 ? 59.193 7.512 -117.064 1.00 60.22 320 ALA A N 1
ATOM 2571 C CA . ALA A 1 320 ? 60.259 6.647 -117.570 1.00 60.22 320 ALA A CA 1
ATOM 2572 C C . ALA A 1 320 ? 59.954 6.131 -118.989 1.00 60.22 320 ALA A C 1
ATOM 2574 O O . ALA A 1 320 ? 60.813 6.194 -119.866 1.00 60.22 320 ALA A O 1
ATOM 2575 N N . SER A 1 321 ? 58.712 5.724 -119.271 1.00 61.47 321 SER A N 1
ATOM 2576 C CA . SER A 1 321 ? 58.312 5.282 -120.617 1.00 61.47 321 SER A CA 1
ATOM 2577 C C . SER A 1 321 ? 58.329 6.407 -121.663 1.00 61.47 321 SER A C 1
ATOM 2579 O O . SER A 1 321 ? 58.518 6.131 -122.846 1.00 61.47 321 SER A O 1
ATOM 2581 N N . ARG A 1 322 ? 58.152 7.677 -121.262 1.00 62.97 322 ARG A N 1
ATOM 2582 C CA . ARG A 1 322 ? 58.177 8.841 -122.173 1.00 62.97 322 ARG A CA 1
ATOM 2583 C C . ARG A 1 322 ? 59.577 9.401 -122.422 1.00 62.97 322 ARG A C 1
ATOM 2585 O O . ARG A 1 322 ? 59.830 9.871 -123.530 1.00 62.97 322 ARG A O 1
ATOM 2592 N N . GLU A 1 323 ? 60.462 9.378 -121.425 1.00 65.56 323 GLU A N 1
ATOM 2593 C CA . GLU A 1 323 ? 61.783 10.020 -121.516 1.00 65.56 323 GLU A CA 1
ATOM 2594 C C . GLU A 1 323 ? 62.933 9.080 -121.890 1.00 65.56 323 GLU A C 1
ATOM 2596 O O . GLU A 1 323 ? 63.871 9.495 -122.577 1.00 65.56 323 GLU A O 1
ATOM 2601 N N . VAL A 1 324 ? 62.846 7.788 -121.562 1.00 67.94 324 VAL A N 1
ATOM 2602 C CA . VAL A 1 324 ? 63.878 6.810 -121.950 1.00 67.94 324 VAL A CA 1
ATOM 2603 C C . VAL A 1 324 ? 64.051 6.706 -123.482 1.00 67.94 324 VAL A C 1
ATOM 2605 O O . VAL A 1 324 ? 65.197 6.691 -123.942 1.00 67.94 324 VAL A O 1
ATOM 2608 N N . PRO A 1 325 ? 62.991 6.735 -124.322 1.00 67.31 325 PRO A N 1
ATOM 2609 C CA . PRO A 1 325 ? 63.152 6.756 -125.780 1.00 67.31 325 PRO A CA 1
ATOM 2610 C C . PRO A 1 325 ? 63.807 8.042 -126.311 1.00 67.31 325 PRO A C 1
ATOM 2612 O O . PRO A 1 325 ? 64.562 7.990 -127.284 1.00 67.31 325 PRO A O 1
ATOM 2615 N N . LYS A 1 326 ? 63.563 9.196 -125.671 1.00 68.31 326 LYS A N 1
ATOM 2616 C CA . LYS A 1 326 ? 64.122 10.494 -126.088 1.00 68.31 326 LYS A CA 1
ATOM 2617 C C . LYS A 1 326 ? 65.610 10.610 -125.763 1.00 68.31 326 LYS A C 1
ATOM 2619 O O . LYS A 1 326 ? 66.382 11.054 -126.611 1.00 68.31 326 LYS A O 1
ATOM 2624 N N . LEU A 1 327 ? 66.034 10.132 -124.593 1.00 69.06 327 LEU A N 1
ATOM 2625 C CA . LEU A 1 327 ? 67.453 10.050 -124.234 1.00 69.06 327 LEU A CA 1
ATOM 2626 C C . LEU A 1 327 ? 68.206 9.043 -125.117 1.00 69.06 327 LEU A C 1
ATOM 2628 O O . LEU A 1 327 ? 69.318 9.325 -125.562 1.00 69.06 327 LEU A O 1
ATOM 2632 N N . ARG A 1 328 ? 67.578 7.909 -125.464 1.00 69.88 328 ARG A N 1
ATOM 2633 C CA . ARG A 1 328 ? 68.148 6.923 -126.401 1.00 69.88 328 ARG A CA 1
ATOM 2634 C C . ARG A 1 328 ? 68.293 7.493 -127.818 1.00 69.88 328 ARG A C 1
ATOM 2636 O O . ARG A 1 328 ? 69.314 7.269 -128.464 1.00 69.88 328 ARG A O 1
ATOM 2643 N N . SER A 1 329 ? 67.317 8.283 -128.270 1.00 66.38 329 SER A N 1
ATOM 2644 C CA . SER A 1 329 ? 67.366 9.040 -129.529 1.00 66.38 329 SER A CA 1
ATOM 2645 C C . SER A 1 329 ? 68.498 10.076 -129.539 1.00 66.38 329 SER A C 1
ATOM 2647 O O . SER A 1 329 ? 69.293 10.095 -130.478 1.00 66.38 329 SER A O 1
ATOM 2649 N N . LEU A 1 330 ? 68.652 10.879 -128.478 1.00 71.25 330 LEU A N 1
ATOM 2650 C CA . LEU A 1 330 ? 69.752 11.845 -128.350 1.00 71.25 330 LEU A CA 1
ATOM 2651 C C . LEU A 1 330 ? 71.128 11.168 -128.316 1.00 71.25 330 LEU A C 1
ATOM 2653 O O . LEU A 1 330 ? 72.058 11.655 -128.957 1.00 71.25 330 LEU A O 1
ATOM 2657 N N . TYR A 1 331 ? 71.258 10.023 -127.642 1.00 67.44 331 TYR A N 1
ATOM 2658 C CA . TYR A 1 331 ? 72.503 9.255 -127.611 1.00 67.44 331 TYR A CA 1
ATOM 2659 C C . TYR A 1 331 ? 72.866 8.682 -128.993 1.00 67.44 331 TYR A C 1
ATOM 2661 O O . TYR A 1 331 ? 74.011 8.805 -129.429 1.00 67.44 331 TYR A O 1
ATOM 2669 N N . LEU A 1 332 ? 71.892 8.137 -129.738 1.00 66.88 332 LEU A N 1
ATOM 2670 C CA . LEU A 1 332 ? 72.115 7.697 -131.123 1.00 66.88 332 LEU A CA 1
ATOM 2671 C C . LEU A 1 332 ? 72.434 8.871 -132.063 1.00 66.88 332 LEU A C 1
ATOM 2673 O O . LEU A 1 332 ? 73.274 8.726 -132.949 1.00 66.88 332 LEU A O 1
ATOM 2677 N N . LYS A 1 333 ? 71.814 10.039 -131.864 1.00 63.66 333 LYS A N 1
ATOM 2678 C CA . LYS A 1 333 ? 72.069 11.247 -132.666 1.00 63.66 333 LYS A CA 1
ATOM 2679 C C . LYS A 1 333 ? 73.471 11.812 -132.415 1.00 63.66 333 LYS A C 1
ATOM 2681 O O . LYS A 1 333 ? 74.144 12.194 -133.367 1.00 63.66 333 LYS A O 1
ATOM 2686 N N . LYS A 1 334 ? 73.949 11.765 -131.166 1.00 64.75 334 LYS A N 1
ATOM 2687 C CA . LYS A 1 334 ? 75.322 12.141 -130.792 1.00 64.75 334 LYS A CA 1
ATOM 2688 C C . LYS A 1 334 ? 76.355 11.148 -131.342 1.00 64.75 334 LYS A C 1
ATOM 2690 O O . LYS A 1 334 ? 77.367 11.569 -131.886 1.00 64.75 334 LYS A O 1
ATOM 2695 N N . LYS A 1 335 ? 76.055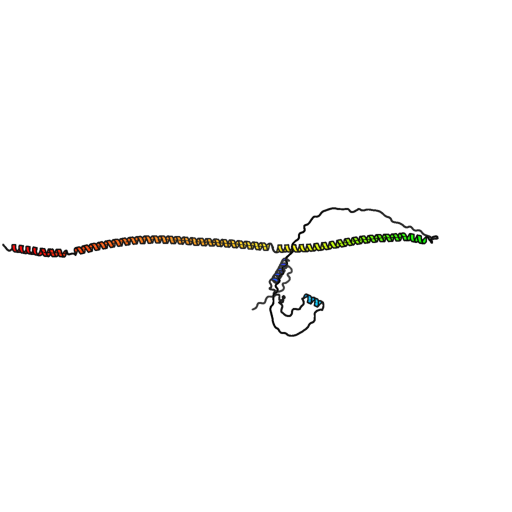 9.841 -131.319 1.00 64.94 335 LYS A N 1
ATOM 2696 C CA . LYS A 1 335 ? 76.912 8.801 -131.922 1.00 64.94 335 LYS A CA 1
ATOM 2697 C C . LYS A 1 335 ? 77.018 8.933 -133.450 1.00 64.94 335 LYS A C 1
ATOM 2699 O O . LYS A 1 335 ? 78.077 8.672 -134.013 1.00 64.94 335 LYS A O 1
ATOM 2704 N N . LYS A 1 336 ? 75.950 9.390 -134.117 1.00 59.59 336 LYS A N 1
ATOM 2705 C CA . LYS A 1 336 ? 75.923 9.629 -135.572 1.00 59.59 336 LYS A CA 1
ATOM 2706 C C . LYS A 1 336 ? 76.634 10.925 -135.996 1.00 59.59 336 LYS A C 1
ATOM 2708 O O . LYS A 1 336 ? 77.061 11.019 -137.135 1.00 59.59 336 LYS A O 1
ATOM 2713 N N . GLN A 1 337 ? 76.799 11.896 -135.093 1.00 59.78 337 GLN A N 1
ATOM 2714 C CA . GLN A 1 337 ? 77.599 13.110 -135.338 1.00 59.78 337 GLN A CA 1
ATOM 2715 C C . GLN A 1 337 ? 79.107 12.911 -135.114 1.00 59.78 337 GLN A C 1
ATOM 2717 O O . GLN A 1 337 ? 79.894 13.743 -135.541 1.00 59.78 337 GLN A O 1
ATOM 2722 N N . GLN A 1 338 ? 79.522 11.801 -134.498 1.00 57.66 338 GLN A N 1
ATOM 2723 C CA . GLN A 1 338 ? 80.933 11.453 -134.279 1.00 57.66 338 GLN A CA 1
ATOM 2724 C C . GLN A 1 338 ? 81.521 10.523 -135.358 1.00 57.66 338 GLN A C 1
ATOM 2726 O O . GLN A 1 338 ? 82.642 10.057 -135.212 1.00 57.66 338 GLN A O 1
ATOM 2731 N N . THR A 1 339 ? 80.774 10.236 -136.431 1.00 55.91 339 THR A N 1
ATOM 2732 C CA . THR A 1 339 ? 81.186 9.346 -137.542 1.00 55.91 339 THR A CA 1
ATOM 2733 C C . THR A 1 339 ? 81.313 10.057 -138.896 1.00 55.91 339 THR A C 1
ATOM 2735 O O . THR A 1 339 ? 81.448 9.409 -139.929 1.00 55.91 339 THR A O 1
ATOM 2738 N N . THR A 1 340 ? 81.323 11.388 -138.897 1.00 55.66 340 THR A N 1
ATOM 2739 C CA . THR A 1 340 ? 81.654 12.219 -140.063 1.00 55.66 340 THR A CA 1
ATOM 2740 C C . THR A 1 340 ? 82.613 13.316 -139.627 1.00 55.66 340 THR A C 1
ATOM 2742 O O . THR A 1 340 ? 82.170 14.422 -139.328 1.00 55.66 340 THR A O 1
ATOM 2745 N N . PHE A 1 341 ? 83.885 12.954 -139.468 1.00 44.94 341 PHE A N 1
ATOM 2746 C CA . PHE A 1 341 ? 85.076 13.608 -140.026 1.00 44.94 341 PHE A CA 1
ATOM 2747 C C . PHE A 1 341 ? 86.320 12.823 -139.608 1.00 44.94 341 PHE A C 1
ATOM 2749 O O . PHE A 1 341 ? 86.371 12.404 -138.428 1.00 44.94 341 PHE A O 1
#

Sequence (341 aa):
MISQPERARPRPRRANESYDEKCERRHETRENLRRRNNATTCRHLGRGVEEPSQSPRQREFLRRRNLASDAGRTVLGPEPEARAPPDRSSRVYQRPPVLLQVTPVPKAQLSALPAPARCPQKHPRPVHPSQQHPDPSQSTAKSCGIAVLNKLSPSLQEALHRELLLKQKMVILQELFSTLLQASEKSWQGQLNEDKLKCKLRALENQLQACTQSYSKECVKKVLIEMEDQKQTYEQKAKEALQKMLEDKLQTEQQLQNSQRNLAATREDLAFWKEHYTTLKAELTKMTAAHTELENSLHAVQSQLQVCQLPTGAHVFRFASREVPKLRSLYLKKKKQQTTF